Protein AF-A0A953NZ69-F1 (afdb_monomer)

Mean predicted aligned error: 8.48 Å

Solvent-accessible surface area (backbone atoms only — not comparable to full-atom values): 18405 Å² total; per-residue (Å²): 111,83,60,32,32,57,91,70,41,53,72,68,57,47,50,51,52,53,51,51,50,63,48,56,79,51,63,78,65,86,51,67,40,49,83,35,30,28,69,50,36,54,53,35,43,52,40,46,50,51,51,55,48,53,53,34,32,75,74,55,35,76,90,29,71,68,29,51,53,49,46,49,51,47,23,55,8,49,42,50,34,50,53,50,42,70,72,65,22,46,78,83,53,84,69,87,84,72,83,45,70,74,54,49,57,22,23,50,48,44,40,52,51,24,39,54,49,54,51,47,72,63,42,52,68,35,24,78,64,58,58,24,21,47,17,68,79,49,100,90,38,77,45,75,42,74,73,63,53,76,65,56,48,48,54,48,34,53,75,69,67,58,71,64,90,88,60,79,77,45,92,91,49,64,81,80,73,60,68,71,78,36,82,82,43,41,59,52,49,64,64,45,61,80,60,46,40,77,55,67,100,33,23,56,49,62,73,86,59,60,71,53,31,43,56,38,17,53,57,39,33,52,52,52,58,74,72,50,88,69,63,50,82,45,72,54,94,79,44,30,44,46,55,46,45,37,48,49,14,20,49,49,20,53,49,52,54,50,51,51,51,39,52,52,42,18,66,76,69,77,44,69,29,59,63,40,68,55,86,80,54,56,67,69,56,51,36,54,53,43,24,72,51,37,74,49,57,64,70,43,47,48,46,56,48,59,75,31,28,91,54,99,84,60,88,74,49,59,70,83,38,77,72,48,74,115

pLDDT: mean 84.05, std 13.49, range [41.44, 97.75]

Nearest PDB structures (foldseek):
  7xpz-assembly1_A  TM=1.716E-01  e=3.441E+00  Homo sapiens
  7tce-assembly1_E  TM=1.460E-01  e=8.582E+00  Cereibacter sphaeroides

Radius of gyration: 22.34 Å; Cα contacts (8 Å, |Δi|>4): 376; chains: 1; bounding box: 55×47×62 Å

Secondary structure (DSSP, 8-state):
---B-GGG--HHHHHHHHHHHHHHTTTTTT-GGGGS-HHHHHHHHHHHHHHHHHHHHHHH-TT-HHHHHHHHHHHHHHHHHHHHHHHHS-SS--------HHHHHHHHHHHHHHHHHHHHHHHHHHHTTTSEEEEEEETTEEEEEE---HHHHHHHHHHTT---TTPPPPTTS-----GGG-TTHHHHHHHHGGG-EE-STT-EE----HHHHHHHHHHHHHHHHHH--S-TT-B-SSSBHHHHHHHHHHHHHHHHHHHHHHHHHHHHHTS--HHHHS----HHHHHHHHHHHHT--HHHHHHHHHHHB--TTS---TTTS--B--

Foldseek 3Di:
DDFFFLVGDDPVRNVLVVVLLVVLVCLLPPQLLQVDALLQSLLLLVLLLVVQLVVQCVVQNPPGPSSLVSLQLLLQLSLQLNVSSVVRHHNVDDDDHDDDDSSNVSSVSSSVSSSVSVVSVVQVVCSVVRQWTWDPPDSNDIDIGGPDDPVVVVVVCVVVVNDDPPDDQDPVRPDDDDPCPDPVLVVLVVVFLVQWAADPDQDIDTDDSLVQLQVQLVVQLVVCVVPDPDDQQPDDDPHTVNLLSLLVSSVCSVLVVQVVSQVVVCVVNVHGNSSSNDPDDPLVVQLVSSCSRSVDDSVSNSVSLVVQEDDPPDRDRCSVGPHHYD

Sequence (326 aa):
MTGCLQENATPEVAQELDRLEKQADKCEFGLRIYSYPFSTAVRAVLAQSILSIEEAIEKFGIGSQRHREVMINLSNAVVTALGWVNKHCDHSGKRSWRWNKRLADAALEIQNTAHSYSSFLSNFPMWHKNRIAAELVGQNYIRFSSVAGSEQLRIRAYQQGARIPEWPTTIDEPIGRDFVSNSEITPLIADLLPQCRQTGFLGFTYPEPFNLWIQLNTIYLERLTAISRWQGTLQLNGYSMAQFRRFYAALLALCGVHEFICYFWANKINRYPVNSALLARKKAEWIDTLVRISGLDQKIVASAIADLTVGRIRPLNLYVHPFIPG

Structure (mmCIF, N/CA/C/O backbone):
data_AF-A0A953NZ69-F1
#
_entry.id   AF-A0A953NZ69-F1
#
loop_
_atom_site.group_PDB
_atom_site.id
_atom_site.type_symbol
_atom_site.label_atom_id
_atom_site.label_alt_id
_atom_site.label_comp_id
_atom_site.label_asym_id
_atom_site.label_entity_id
_atom_site.label_seq_id
_atom_site.pdbx_PDB_ins_code
_atom_site.Cartn_x
_atom_site.Cartn_y
_atom_site.Cartn_z
_atom_site.occupancy
_atom_site.B_iso_or_equiv
_atom_site.auth_seq_id
_atom_site.auth_comp_id
_atom_site.auth_asym_id
_atom_site.auth_atom_id
_atom_site.pdbx_PDB_model_num
ATOM 1 N N . MET A 1 1 ? -31.430 6.611 19.886 1.00 59.00 1 MET A N 1
ATOM 2 C CA . MET A 1 1 ? -31.294 7.833 20.714 1.00 59.00 1 MET A CA 1
ATOM 3 C C . MET A 1 1 ? -30.804 8.929 19.793 1.00 59.00 1 MET A C 1
ATOM 5 O O . MET A 1 1 ? -30.047 8.616 18.900 1.00 59.00 1 MET A O 1
ATOM 9 N N . THR A 1 2 ? -31.217 10.181 19.927 1.00 73.00 2 THR A N 1
ATOM 10 C CA . THR A 1 2 ? -30.673 11.238 19.054 1.00 73.00 2 THR A CA 1
ATOM 11 C C . THR A 1 2 ? -29.214 11.517 19.437 1.00 73.00 2 THR A C 1
ATOM 13 O O . THR A 1 2 ? -28.893 11.516 20.624 1.00 73.00 2 THR A O 1
ATOM 16 N N . GLY A 1 3 ? -28.320 11.712 18.462 1.00 80.06 3 GLY A N 1
ATOM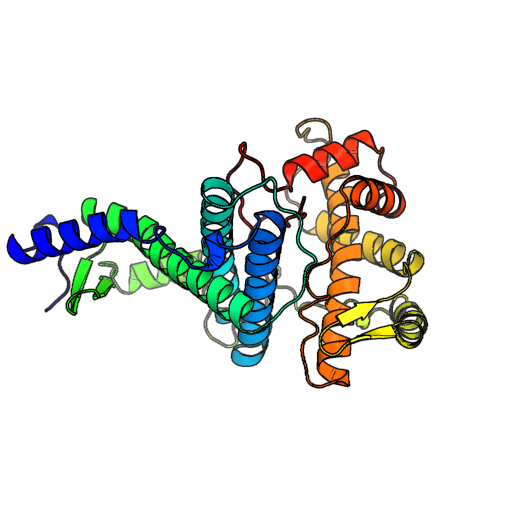 17 C CA . GLY A 1 3 ? -26.907 11.990 18.747 1.00 80.06 3 GLY A CA 1
ATOM 18 C C . GLY A 1 3 ? -26.717 13.279 19.554 1.00 80.06 3 GLY A C 1
ATOM 19 O O . GLY A 1 3 ? -27.420 14.260 19.319 1.00 80.06 3 GLY A O 1
ATOM 20 N N . CYS A 1 4 ? -25.760 13.288 20.484 1.00 85.25 4 CYS A N 1
ATOM 21 C CA . CYS A 1 4 ? -25.500 14.417 21.383 1.00 85.25 4 CYS A CA 1
ATOM 22 C C . CYS A 1 4 ? -24.018 14.825 21.403 1.00 85.25 4 CYS A C 1
ATOM 24 O O . CYS A 1 4 ? -23.121 14.011 21.165 1.00 85.25 4 CYS A O 1
ATOM 26 N N . LEU A 1 5 ? -23.763 16.108 21.671 1.00 88.81 5 LEU A N 1
ATOM 27 C CA . LEU A 1 5 ? -22.430 16.604 22.031 1.00 88.81 5 LEU A CA 1
ATOM 28 C C . LEU A 1 5 ? -22.061 16.122 23.437 1.00 88.81 5 LEU A C 1
ATOM 30 O O . LEU A 1 5 ? -22.958 15.839 24.226 1.00 88.81 5 LEU A O 1
ATOM 34 N N . GLN A 1 6 ? -20.768 16.058 23.766 1.00 87.94 6 GLN A N 1
ATOM 35 C CA . GLN A 1 6 ? -20.318 15.573 25.074 1.00 87.94 6 GLN A CA 1
ATOM 36 C C . GLN A 1 6 ? -20.921 16.388 26.229 1.00 87.94 6 GLN A C 1
ATOM 38 O O . GLN A 1 6 ? -21.382 15.808 27.204 1.00 87.94 6 GLN A O 1
ATOM 43 N N . GLU A 1 7 ? -20.989 17.714 26.099 1.00 89.31 7 GLU A N 1
ATOM 44 C CA . GLU A 1 7 ? -21.605 18.603 27.102 1.00 89.31 7 GLU A CA 1
ATOM 45 C C . GLU A 1 7 ? -23.106 18.355 27.322 1.00 89.31 7 GLU A C 1
ATOM 47 O O . GLU A 1 7 ? -23.637 18.664 28.384 1.00 89.31 7 GLU A O 1
ATOM 52 N N . ASN A 1 8 ? -23.775 17.770 26.325 1.00 88.88 8 ASN A N 1
ATOM 53 C CA . ASN A 1 8 ? -25.206 17.474 26.334 1.00 88.88 8 ASN A CA 1
ATOM 54 C C . ASN A 1 8 ? -25.482 15.976 26.545 1.00 88.88 8 ASN A C 1
ATOM 56 O O . ASN A 1 8 ? -26.634 15.547 26.474 1.00 88.88 8 ASN A O 1
ATOM 60 N N . ALA A 1 9 ? -24.439 15.167 26.749 1.00 87.19 9 ALA A N 1
ATOM 61 C CA . ALA A 1 9 ? -24.572 13.739 26.966 1.00 87.19 9 ALA A CA 1
ATOM 62 C C . ALA A 1 9 ? -25.031 13.475 28.402 1.00 87.19 9 ALA A C 1
ATOM 64 O O . ALA A 1 9 ? -24.447 13.972 29.365 1.00 87.19 9 ALA A O 1
ATOM 65 N N . THR A 1 10 ? -26.064 12.647 28.553 1.00 90.69 10 THR A N 1
ATOM 66 C CA . THR A 1 10 ? -26.458 12.128 29.868 1.00 90.69 10 THR A CA 1
ATOM 67 C C . THR A 1 10 ? -25.295 11.337 30.484 1.00 90.69 10 THR A C 1
ATOM 69 O O . THR A 1 10 ? -24.549 10.701 29.728 1.00 90.69 10 THR A O 1
ATOM 72 N N . PRO A 1 11 ? -25.150 11.299 31.822 1.00 90.31 11 PRO A N 1
ATOM 73 C CA . PRO A 1 11 ? -24.065 10.574 32.486 1.00 90.31 11 PRO A CA 1
ATOM 74 C C . PRO A 1 11 ? -23.905 9.122 32.016 1.00 90.31 11 PRO A C 1
ATOM 76 O O . PRO A 1 11 ? -22.784 8.657 31.827 1.00 90.31 11 PRO A O 1
ATOM 79 N N . GLU A 1 12 ? -25.012 8.428 31.751 1.00 89.12 12 GLU A N 1
ATOM 80 C CA . GLU A 1 12 ? -25.034 7.040 31.282 1.00 89.12 12 GLU A CA 1
ATOM 81 C C . GLU A 1 12 ? -24.412 6.897 29.883 1.00 89.12 12 GLU A C 1
ATOM 83 O O . GLU A 1 12 ? -23.576 6.028 29.647 1.00 89.12 12 GLU A O 1
ATOM 88 N N . VAL A 1 13 ? -24.780 7.786 28.956 1.00 87.56 13 VAL A N 1
ATOM 89 C CA . VAL A 1 13 ? -24.238 7.819 27.587 1.00 87.56 13 VAL A CA 1
ATOM 90 C C . VAL A 1 13 ? -22.756 8.184 27.609 1.00 87.56 13 VAL A C 1
ATOM 92 O O . VAL A 1 13 ? -21.967 7.563 26.901 1.00 87.56 13 VAL A O 1
ATOM 95 N N . ALA A 1 14 ? -22.363 9.155 28.437 1.00 88.50 14 ALA A N 1
ATOM 96 C CA . ALA A 1 14 ? -20.966 9.552 28.576 1.00 88.50 14 ALA A CA 1
ATOM 97 C C . ALA A 1 14 ? -20.095 8.408 29.124 1.00 88.50 14 ALA A C 1
ATOM 99 O O . ALA A 1 14 ? -19.016 8.159 28.588 1.00 88.50 14 ALA A O 1
ATOM 100 N N . GLN A 1 15 ? -20.574 7.682 30.140 1.00 90.62 15 GLN A N 1
ATOM 101 C CA . GLN A 1 15 ? -19.875 6.515 30.690 1.00 90.62 15 GLN A CA 1
ATOM 102 C C . GLN A 1 15 ? -19.747 5.381 29.671 1.00 90.62 15 GLN A C 1
ATOM 104 O O . GLN A 1 15 ? -18.686 4.768 29.569 1.00 90.62 15 GLN A O 1
ATOM 109 N N . GLU A 1 16 ? -20.797 5.107 28.899 1.00 90.56 16 GLU A N 1
ATOM 110 C CA . GLU A 1 16 ? -20.755 4.038 27.902 1.00 90.56 16 GLU A CA 1
ATOM 111 C C . GLU A 1 16 ? -19.834 4.385 26.722 1.00 90.56 16 GLU A C 1
ATOM 113 O O . GLU A 1 16 ? -19.094 3.527 26.240 1.00 90.56 16 GLU A O 1
ATOM 118 N N . LEU A 1 17 ? -19.805 5.650 26.290 1.00 89.31 17 LEU A N 1
ATOM 119 C CA . LEU A 1 17 ? -18.859 6.118 25.273 1.00 89.31 17 LEU A CA 1
ATOM 120 C C . LEU A 1 17 ? -17.404 6.036 25.764 1.00 89.31 17 LEU A C 1
ATOM 122 O O . LEU A 1 17 ? -16.558 5.549 25.019 1.00 89.31 17 LEU A O 1
ATOM 126 N N . ASP A 1 18 ? -17.125 6.412 27.016 1.00 89.88 18 ASP A N 1
ATOM 127 C CA . ASP A 1 18 ? -15.799 6.265 27.644 1.00 89.88 18 ASP A CA 1
ATOM 128 C C . ASP A 1 18 ? -15.390 4.785 27.788 1.00 89.88 18 ASP A C 1
ATOM 130 O O . ASP A 1 18 ? -14.245 4.405 27.525 1.00 89.88 18 ASP A O 1
ATOM 134 N N . ARG A 1 19 ? -16.338 3.901 28.130 1.00 92.38 19 ARG A N 1
ATOM 135 C CA . ARG A 1 19 ? -16.112 2.447 28.151 1.00 92.38 19 ARG A CA 1
ATOM 136 C C . ARG A 1 19 ? -15.708 1.929 26.769 1.00 92.38 19 ARG A C 1
ATOM 138 O O . ARG A 1 19 ? -14.772 1.132 26.667 1.00 92.38 19 ARG A O 1
ATOM 145 N N . LEU A 1 20 ? -16.414 2.355 25.723 1.00 90.00 20 LEU A N 1
ATOM 146 C CA . LEU A 1 20 ? -16.153 1.947 24.342 1.00 90.00 20 LEU A CA 1
ATOM 147 C C . LEU A 1 20 ? -14.836 2.515 23.808 1.00 90.00 20 LEU A C 1
ATOM 149 O O . LEU A 1 20 ? -14.122 1.799 23.109 1.00 90.00 20 LEU A O 1
ATOM 153 N N . GLU A 1 21 ? -14.472 3.743 24.174 1.00 90.31 21 GLU A N 1
ATOM 154 C CA . GLU A 1 21 ? -13.167 4.333 23.857 1.00 90.31 21 GLU A CA 1
ATOM 155 C C . GLU A 1 21 ? -12.023 3.513 24.466 1.00 90.31 21 GLU A C 1
ATOM 157 O O . GLU A 1 21 ? -11.146 3.026 23.752 1.00 90.31 21 GLU A O 1
ATOM 162 N N . LYS A 1 22 ? -12.103 3.217 25.769 1.00 89.75 22 LYS A N 1
ATOM 163 C CA . LYS A 1 22 ? -11.124 2.364 26.470 1.00 89.75 22 LYS A CA 1
ATOM 164 C C . LYS A 1 22 ? -11.054 0.944 25.910 1.00 89.75 22 LYS A C 1
ATOM 166 O O . LYS A 1 22 ? -10.020 0.279 26.009 1.00 89.75 22 LYS A O 1
ATOM 171 N N . GLN A 1 23 ? -12.163 0.435 25.374 1.00 88.00 23 GLN A N 1
ATOM 172 C CA . GLN A 1 23 ? -12.192 -0.851 24.682 1.00 88.00 23 GLN A CA 1
ATOM 173 C C . GLN A 1 23 ? -11.516 -0.759 23.308 1.00 88.00 23 GLN A C 1
ATOM 175 O O . GLN A 1 23 ? -10.792 -1.683 22.932 1.00 88.00 23 GLN A O 1
ATOM 180 N N . ALA A 1 24 ? -11.709 0.341 22.578 1.00 87.25 24 ALA A N 1
ATOM 181 C CA . ALA A 1 24 ? -11.073 0.579 21.287 1.00 87.25 24 ALA A CA 1
ATOM 182 C C . ALA A 1 24 ? -9.544 0.654 21.406 1.00 87.25 24 ALA A C 1
ATOM 184 O O . ALA A 1 24 ? -8.855 0.075 20.570 1.00 87.25 24 ALA A O 1
ATOM 185 N N . ASP A 1 25 ? -9.002 1.218 22.488 1.00 86.19 25 ASP A N 1
ATOM 186 C CA . ASP A 1 25 ? -7.552 1.208 22.770 1.00 86.19 25 ASP A CA 1
ATOM 187 C C . ASP A 1 25 ? -6.955 -0.205 22.891 1.00 86.19 25 ASP A C 1
ATOM 189 O O . ASP A 1 25 ? -5.746 -0.409 22.767 1.00 86.19 25 ASP A O 1
ATOM 193 N N . LYS A 1 26 ? -7.805 -1.208 23.127 1.00 89.81 26 LYS A N 1
ATOM 194 C CA . LYS A 1 26 ? -7.431 -2.620 23.248 1.00 89.81 26 LYS A CA 1
ATOM 195 C C . LYS A 1 26 ? -7.774 -3.439 22.001 1.00 89.81 26 LYS A C 1
ATOM 197 O O . LYS A 1 26 ? -7.567 -4.651 22.006 1.00 89.81 26 LYS A O 1
ATOM 202 N N . CYS A 1 27 ? -8.279 -2.815 20.935 1.00 89.75 27 CYS A N 1
ATOM 203 C CA . CYS A 1 27 ? -8.742 -3.530 19.741 1.00 89.75 27 CYS A CA 1
ATOM 204 C C . CYS A 1 27 ? -7.621 -4.281 19.005 1.00 89.75 27 CYS A C 1
ATOM 206 O O . CYS A 1 27 ? -7.891 -5.255 18.308 1.00 89.75 27 CYS A O 1
ATOM 208 N N . GLU A 1 28 ? -6.364 -3.864 19.186 1.00 91.75 28 GLU A N 1
ATOM 209 C CA . GLU A 1 28 ? -5.212 -4.512 18.560 1.00 91.75 28 GLU A CA 1
ATOM 210 C C . GLU A 1 28 ? -4.830 -5.845 19.222 1.00 91.75 28 GLU A C 1
ATOM 212 O O . GLU A 1 28 ? -4.018 -6.570 18.653 1.00 91.75 28 GLU A O 1
ATOM 217 N N . PHE A 1 29 ? -5.354 -6.190 20.406 1.00 90.88 29 PHE A N 1
ATOM 218 C CA . PHE A 1 29 ? -4.941 -7.396 21.132 1.00 90.88 29 PHE A CA 1
ATOM 219 C C . PHE A 1 29 ? -5.561 -8.676 20.559 1.00 90.88 29 PHE A C 1
ATOM 221 O O . PHE A 1 29 ? -6.754 -8.750 20.286 1.00 90.88 29 PHE A O 1
ATOM 228 N N . GLY A 1 30 ? -4.742 -9.727 20.446 1.00 90.31 30 GLY A N 1
ATOM 229 C CA . GLY A 1 30 ? -5.210 -11.069 20.080 1.00 90.31 30 GLY A CA 1
ATOM 230 C C . GLY A 1 30 ? -5.492 -11.286 18.591 1.00 90.31 30 GLY A C 1
ATOM 231 O O . GLY A 1 30 ? -6.018 -12.338 18.232 1.00 90.31 30 GLY A O 1
ATOM 232 N N . LEU A 1 31 ? -5.119 -10.343 17.717 1.00 96.56 31 LEU A N 1
ATOM 233 C CA . LEU A 1 31 ? -5.308 -10.494 16.274 1.00 96.56 31 LEU A CA 1
ATOM 234 C C . LEU A 1 31 ? -4.550 -11.716 15.740 1.00 96.56 31 LEU A C 1
ATOM 236 O O . LEU A 1 31 ? -3.358 -11.906 16.001 1.00 96.56 31 LEU A O 1
ATOM 240 N N . ARG A 1 32 ? -5.226 -12.529 14.915 1.00 97.00 32 ARG A N 1
ATOM 241 C CA . ARG A 1 32 ? -4.667 -13.791 14.389 1.00 97.00 32 ARG A CA 1
ATOM 242 C C . ARG A 1 32 ? -3.390 -13.593 13.574 1.00 97.00 32 ARG A C 1
ATOM 244 O O . ARG A 1 32 ? -2.576 -14.516 13.476 1.00 97.00 32 ARG A O 1
ATOM 251 N N . ILE A 1 33 ? -3.199 -12.407 12.998 1.00 96.44 33 ILE A N 1
ATOM 252 C CA . ILE A 1 33 ? -2.030 -12.079 12.179 1.00 96.44 33 ILE A CA 1
ATOM 253 C C . ILE A 1 33 ? -0.713 -12.147 12.971 1.00 96.44 33 ILE A C 1
ATOM 255 O O . ILE A 1 33 ? 0.318 -12.468 12.389 1.00 96.44 33 ILE A O 1
ATOM 259 N N . TYR A 1 34 ? -0.747 -11.958 14.295 1.00 96.00 34 TYR A N 1
ATOM 260 C CA . TYR A 1 34 ? 0.451 -12.018 15.143 1.00 96.00 34 TYR A CA 1
ATOM 261 C C . TYR A 1 34 ? 1.026 -13.426 15.303 1.00 96.00 34 TYR A C 1
ATOM 263 O O . TYR A 1 34 ? 2.170 -13.586 15.710 1.00 96.00 34 TYR A O 1
ATOM 271 N N . SER A 1 35 ? 0.260 -14.460 14.938 1.00 94.44 35 SER A N 1
ATOM 272 C CA . SER A 1 35 ? 0.765 -15.838 14.888 1.00 94.44 35 SER A CA 1
ATOM 273 C C . SER A 1 35 ? 1.697 -16.108 13.698 1.00 94.44 35 SER A C 1
ATOM 275 O O . SER A 1 35 ? 2.261 -17.200 13.589 1.00 94.44 35 SER A O 1
ATOM 277 N N . TYR A 1 36 ? 1.852 -15.143 12.787 1.00 94.50 36 TYR A N 1
ATOM 278 C CA . TYR A 1 36 ? 2.741 -15.241 11.637 1.00 94.50 36 TYR A CA 1
ATOM 279 C C . TYR A 1 36 ? 4.028 -14.442 11.870 1.00 94.50 36 TYR A C 1
ATOM 281 O O . TYR A 1 36 ? 3.997 -13.399 12.523 1.00 94.50 36 TYR A O 1
ATOM 289 N N . PRO A 1 37 ? 5.160 -14.869 11.281 1.00 93.81 37 PRO A N 1
ATOM 290 C CA . PRO A 1 37 ? 6.373 -14.065 11.308 1.00 93.81 37 PRO A CA 1
ATOM 291 C C . PRO A 1 37 ? 6.151 -12.695 10.671 1.00 93.81 37 PRO A C 1
ATOM 293 O O . PRO A 1 37 ? 5.424 -12.587 9.677 1.00 93.81 37 PRO A O 1
ATOM 296 N N . PHE A 1 38 ? 6.850 -11.680 11.178 1.00 91.56 38 PHE A N 1
ATOM 297 C CA . PHE A 1 38 ? 6.751 -10.285 10.743 1.00 91.56 38 PHE A CA 1
ATOM 298 C C . PHE A 1 38 ? 6.764 -10.139 9.214 1.00 91.56 38 PHE A C 1
ATOM 300 O O . PHE A 1 38 ? 5.871 -9.529 8.631 1.00 91.56 38 PHE A O 1
ATOM 307 N N . SER A 1 39 ? 7.720 -10.784 8.539 1.00 89.38 39 SER A N 1
ATOM 308 C CA . SER A 1 39 ? 7.847 -10.735 7.075 1.00 89.38 39 SER A CA 1
ATOM 309 C C . SER A 1 39 ? 6.619 -11.277 6.330 1.00 89.38 39 SER A C 1
ATOM 311 O O . SER A 1 39 ? 6.256 -10.763 5.274 1.00 89.38 39 SER A O 1
ATOM 313 N N . THR A 1 40 ? 5.958 -12.304 6.869 1.00 92.69 40 THR A N 1
ATOM 314 C CA . THR A 1 40 ? 4.734 -12.872 6.288 1.00 92.69 40 THR A CA 1
ATOM 315 C C . THR A 1 40 ? 3.533 -11.982 6.583 1.00 92.69 40 THR A C 1
ATOM 317 O O . THR A 1 40 ? 2.731 -11.744 5.685 1.00 92.69 40 THR A O 1
ATOM 320 N N . ALA A 1 41 ? 3.432 -11.462 7.807 1.00 93.69 41 ALA A N 1
ATOM 321 C CA . ALA A 1 41 ? 2.358 -10.570 8.226 1.00 93.69 41 ALA A CA 1
ATOM 322 C C . ALA A 1 41 ? 2.351 -9.259 7.421 1.00 93.69 41 ALA A C 1
ATOM 324 O O . ALA A 1 41 ? 1.308 -8.879 6.896 1.00 93.69 41 ALA A O 1
ATOM 325 N N . VAL A 1 42 ? 3.512 -8.619 7.230 1.00 91.94 42 VAL A N 1
ATOM 326 C CA . VAL A 1 42 ? 3.645 -7.406 6.401 1.00 91.94 42 VAL A CA 1
ATOM 327 C C . VAL A 1 42 ? 3.164 -7.667 4.976 1.00 91.94 42 VAL A C 1
ATOM 329 O O . VAL A 1 42 ? 2.313 -6.942 4.466 1.00 91.94 42 VAL A O 1
ATOM 332 N N . ARG A 1 43 ? 3.658 -8.738 4.342 1.00 92.50 43 ARG A N 1
ATOM 333 C CA . ARG A 1 43 ? 3.234 -9.105 2.982 1.00 92.50 43 ARG A CA 1
ATOM 334 C C . ARG A 1 43 ? 1.739 -9.395 2.912 1.00 92.50 43 ARG A C 1
ATOM 336 O O . ARG A 1 43 ? 1.108 -9.044 1.923 1.00 92.50 43 ARG A O 1
ATOM 343 N N . ALA A 1 44 ? 1.174 -10.002 3.954 1.00 94.94 44 ALA A N 1
ATOM 344 C CA . ALA A 1 44 ? -0.243 -10.322 4.014 1.00 94.94 44 ALA A CA 1
ATOM 345 C C . ALA A 1 44 ? -1.126 -9.080 4.097 1.00 94.94 44 ALA A C 1
ATOM 347 O O . ALA A 1 44 ? -2.083 -8.980 3.337 1.00 94.94 44 ALA A O 1
ATOM 348 N N . VAL A 1 45 ? -0.771 -8.124 4.957 1.00 95.00 45 VAL A N 1
ATOM 349 C CA . VAL A 1 45 ? -1.476 -6.841 5.069 1.00 95.00 45 VAL A CA 1
ATOM 350 C C . VAL A 1 45 ? -1.430 -6.082 3.740 1.00 95.00 45 VAL A C 1
ATOM 352 O O . VAL A 1 45 ? -2.456 -5.602 3.269 1.00 95.00 45 VAL A O 1
ATOM 355 N N . LEU A 1 46 ? -0.266 -6.031 3.087 1.00 93.62 46 LEU A N 1
ATOM 356 C CA . LEU A 1 46 ? -0.116 -5.351 1.796 1.00 93.62 46 LEU A CA 1
ATOM 357 C C . LEU A 1 46 ? -0.901 -6.051 0.680 1.00 93.62 46 LEU A C 1
ATOM 359 O O . LEU A 1 46 ? -1.617 -5.394 -0.067 1.00 93.62 46 LEU A O 1
ATOM 363 N N . ALA A 1 47 ? -0.823 -7.379 0.584 1.00 94.75 47 ALA A N 1
ATOM 364 C CA . ALA A 1 47 ? -1.580 -8.139 -0.408 1.00 94.75 47 ALA A CA 1
ATOM 365 C C . ALA A 1 47 ? -3.098 -7.995 -0.207 1.00 94.75 47 ALA A C 1
ATOM 367 O O . ALA A 1 47 ? -3.828 -7.817 -1.179 1.00 94.75 47 ALA A O 1
ATOM 368 N N . GLN A 1 48 ? -3.569 -8.011 1.045 1.00 96.00 48 GLN A N 1
ATOM 369 C CA . GLN A 1 48 ? -4.977 -7.768 1.359 1.00 96.00 48 GLN A CA 1
ATOM 370 C C . GLN A 1 48 ? -5.406 -6.345 0.988 1.00 96.00 48 GLN A C 1
ATOM 372 O O . GLN A 1 48 ? -6.499 -6.166 0.457 1.00 96.00 48 GLN A O 1
ATOM 377 N N . SER A 1 49 ? -4.535 -5.353 1.195 1.00 93.44 49 SER A N 1
ATOM 378 C CA . SER A 1 49 ? -4.818 -3.984 0.771 1.00 93.44 49 SER A CA 1
ATOM 379 C C . SER A 1 49 ? -4.967 -3.881 -0.745 1.00 93.44 49 SER A C 1
ATOM 381 O O . SER A 1 49 ? -5.938 -3.297 -1.204 1.00 93.44 49 SER A O 1
ATOM 383 N N . ILE A 1 50 ? -4.096 -4.539 -1.520 1.00 92.88 50 ILE A N 1
ATOM 384 C CA . ILE A 1 50 ? -4.214 -4.587 -2.984 1.00 92.88 50 ILE A CA 1
ATOM 385 C C . ILE A 1 50 ? -5.557 -5.208 -3.381 1.00 92.88 50 ILE A C 1
ATOM 387 O O . ILE A 1 50 ? -6.281 -4.628 -4.178 1.00 92.88 50 ILE A O 1
ATOM 391 N N . LEU A 1 51 ? -5.949 -6.327 -2.763 1.00 93.75 51 LEU A N 1
ATOM 392 C CA . LEU A 1 51 ? -7.252 -6.949 -3.022 1.00 93.75 51 LEU A CA 1
ATOM 393 C C . LEU A 1 51 ? -8.432 -6.005 -2.751 1.00 93.75 51 LEU A C 1
ATOM 395 O O . LEU A 1 51 ? -9.376 -5.972 -3.534 1.00 93.75 51 LEU A O 1
ATOM 399 N N . SER A 1 52 ? -8.381 -5.223 -1.671 1.00 93.88 52 SER A N 1
ATOM 400 C CA . SER A 1 52 ? -9.420 -4.231 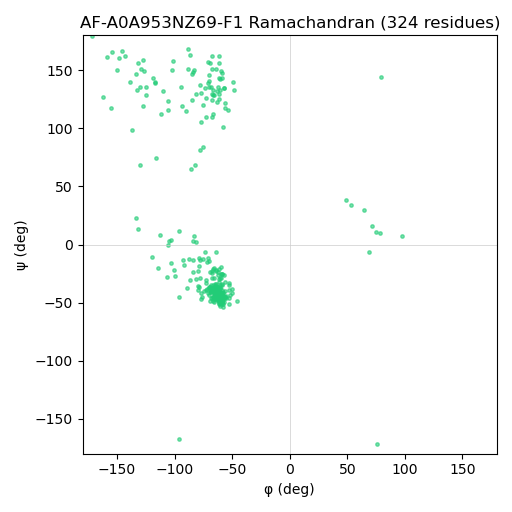-1.373 1.00 93.88 52 SER A CA 1
ATOM 401 C C . SER A 1 52 ? -9.453 -3.071 -2.372 1.00 93.88 52 SER A C 1
ATOM 403 O O . SER A 1 52 ? -10.519 -2.499 -2.592 1.00 93.88 52 SER A O 1
ATOM 405 N N . ILE A 1 53 ? -8.314 -2.723 -2.980 1.00 91.31 53 ILE A N 1
ATOM 406 C CA . ILE A 1 53 ? -8.245 -1.725 -4.057 1.00 91.31 53 ILE A CA 1
ATOM 407 C C . ILE A 1 53 ? -8.908 -2.277 -5.318 1.00 91.31 53 ILE A C 1
ATOM 409 O O . ILE A 1 53 ? -9.777 -1.613 -5.877 1.00 91.31 53 ILE A O 1
ATOM 413 N N . GLU A 1 54 ? -8.564 -3.500 -5.725 1.00 91.12 54 GLU A N 1
ATOM 414 C CA . GLU A 1 54 ? -9.166 -4.153 -6.896 1.00 91.12 54 GLU A CA 1
ATOM 415 C C . GLU A 1 54 ? -10.692 -4.286 -6.749 1.00 91.12 54 GLU A C 1
ATOM 417 O O . GLU A 1 54 ? -11.435 -3.937 -7.664 1.00 91.12 54 GLU A O 1
ATOM 422 N N . GLU A 1 55 ? -11.182 -4.689 -5.570 1.00 92.38 55 GLU A N 1
ATOM 423 C CA . GLU A 1 55 ? -12.624 -4.757 -5.281 1.00 92.38 55 GLU A CA 1
ATOM 424 C C . GLU A 1 55 ? -13.296 -3.375 -5.384 1.00 92.38 55 GLU A C 1
ATOM 426 O O . GLU A 1 55 ? -14.409 -3.240 -5.898 1.00 92.38 55 GLU A O 1
ATOM 431 N N . ALA A 1 56 ? -12.623 -2.317 -4.922 1.00 90.38 56 ALA A N 1
ATOM 432 C CA . ALA A 1 56 ? -13.135 -0.955 -5.031 1.00 90.38 56 ALA A CA 1
ATOM 433 C C . ALA A 1 56 ? -13.167 -0.460 -6.485 1.00 90.38 56 ALA A C 1
ATOM 435 O O . ALA A 1 56 ? -14.116 0.232 -6.866 1.00 90.38 56 ALA A O 1
ATOM 436 N N . ILE A 1 57 ? -12.168 -0.822 -7.295 1.00 87.44 57 ILE A N 1
ATOM 437 C CA . ILE A 1 57 ? -12.130 -0.526 -8.732 1.00 87.44 57 ILE A CA 1
ATOM 438 C C . ILE A 1 57 ? -13.276 -1.242 -9.447 1.00 87.44 57 ILE A C 1
ATOM 440 O O . ILE A 1 57 ? -14.002 -0.596 -10.201 1.00 87.44 57 ILE A O 1
ATOM 444 N N . GLU A 1 58 ? -13.489 -2.531 -9.180 1.00 88.56 58 GLU A N 1
ATOM 445 C CA . GLU A 1 58 ? -14.582 -3.309 -9.776 1.00 88.56 58 GLU A CA 1
ATOM 446 C C . GLU A 1 58 ? -15.955 -2.723 -9.411 1.00 88.56 58 GLU A C 1
ATOM 448 O O . GLU A 1 58 ? -16.832 -2.575 -10.262 1.00 88.56 58 GLU A O 1
ATOM 453 N N . LYS A 1 59 ? -16.133 -2.326 -8.148 1.00 90.69 59 LYS A N 1
ATOM 454 C CA . LYS A 1 59 ? -17.421 -1.852 -7.629 1.00 90.69 59 LYS A CA 1
ATOM 455 C C . LYS A 1 59 ? -17.762 -0.410 -8.001 1.00 90.69 59 LYS A C 1
ATOM 457 O O . LYS A 1 59 ? -18.939 -0.086 -8.160 1.00 90.69 59 LYS A O 1
ATOM 462 N N . PHE A 1 60 ? -16.772 0.480 -8.050 1.00 85.44 60 PHE A N 1
ATOM 463 C CA . PHE A 1 60 ? -16.999 1.925 -8.189 1.00 85.44 60 PHE A CA 1
ATOM 464 C C . PHE A 1 60 ? -16.367 2.541 -9.439 1.00 85.44 60 PHE A C 1
ATOM 466 O O . PHE A 1 60 ? -16.647 3.700 -9.744 1.00 85.44 60 PHE A O 1
ATOM 473 N N . GLY A 1 61 ? -15.521 1.798 -10.149 1.00 80.44 61 GLY A N 1
ATOM 474 C CA . GLY A 1 61 ? -14.706 2.306 -11.243 1.00 80.44 61 GLY A CA 1
ATOM 475 C C . GLY A 1 61 ? -13.457 3.044 -10.756 1.00 80.44 61 GLY A C 1
ATOM 476 O O . GLY A 1 61 ? -13.473 3.769 -9.751 1.00 80.44 61 GLY A O 1
ATOM 477 N N . ILE A 1 62 ? -12.366 2.879 -11.509 1.00 81.12 62 ILE A N 1
ATOM 478 C CA . ILE A 1 62 ? -11.095 3.570 -11.272 1.00 81.12 62 ILE A CA 1
ATOM 479 C C .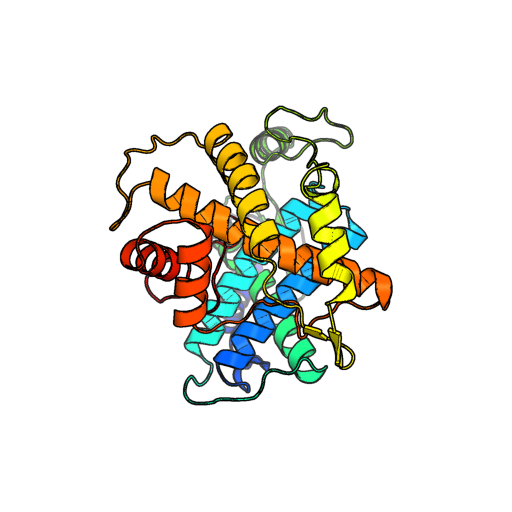 ILE A 1 62 ? -11.281 5.094 -11.320 1.00 81.12 62 ILE A C 1
ATOM 481 O O . ILE A 1 62 ? -12.071 5.628 -12.092 1.00 81.12 62 ILE A O 1
ATOM 485 N N . GLY A 1 63 ? -10.560 5.811 -10.458 1.00 72.94 63 GLY A N 1
ATOM 486 C CA . GLY A 1 63 ? -10.601 7.277 -10.385 1.00 72.94 63 GLY A CA 1
ATOM 487 C C . GLY A 1 63 ? -11.903 7.908 -9.860 1.00 72.94 63 GLY A C 1
ATOM 488 O O . GLY A 1 63 ? -11.913 9.120 -9.626 1.00 72.94 63 GLY A O 1
ATOM 489 N N . SER A 1 64 ? -12.967 7.134 -9.615 1.00 75.50 64 SER A N 1
ATOM 490 C CA . SER A 1 64 ? -14.217 7.649 -9.038 1.00 75.50 64 SER A CA 1
ATOM 491 C C . SER A 1 64 ? -14.007 8.243 -7.639 1.00 75.50 64 SER A C 1
ATOM 493 O O . SER A 1 64 ? -13.076 7.865 -6.924 1.00 75.50 64 SER A O 1
ATOM 495 N N . GLN A 1 65 ? -14.888 9.154 -7.206 1.00 75.69 65 GLN A N 1
ATOM 496 C CA . GLN A 1 65 ? -14.802 9.743 -5.862 1.00 75.69 65 GLN A CA 1
ATOM 497 C C . GLN A 1 65 ? -14.810 8.661 -4.771 1.00 75.69 65 GLN A C 1
ATOM 499 O O . GLN A 1 65 ? -13.971 8.685 -3.874 1.00 75.69 65 GLN A O 1
ATOM 504 N N . ARG A 1 66 ? -15.702 7.668 -4.886 1.00 77.19 66 ARG A N 1
ATOM 505 C CA . ARG A 1 66 ? -15.782 6.555 -3.929 1.00 77.19 66 ARG A CA 1
ATOM 506 C C . ARG A 1 66 ? -14.509 5.718 -3.914 1.00 77.19 66 ARG A C 1
ATOM 508 O O . ARG A 1 66 ? -14.047 5.352 -2.839 1.00 77.19 66 ARG A O 1
ATOM 515 N N . HIS A 1 67 ? -13.911 5.455 -5.075 1.00 80.50 67 HIS A N 1
ATOM 516 C CA . HIS A 1 67 ? -12.616 4.785 -5.134 1.00 80.50 67 HIS A CA 1
ATOM 517 C C . HIS A 1 67 ? -11.531 5.602 -4.411 1.00 80.50 67 HIS A C 1
ATOM 519 O O . HIS A 1 67 ? -10.818 5.053 -3.576 1.00 80.50 67 HIS A O 1
ATOM 525 N N . ARG A 1 68 ? -11.451 6.923 -4.630 1.00 79.12 68 ARG A N 1
ATOM 526 C CA . ARG A 1 68 ? -10.481 7.791 -3.930 1.00 79.12 68 ARG A CA 1
ATOM 527 C C . ARG A 1 68 ? -10.691 7.810 -2.414 1.00 79.12 68 ARG A C 1
ATOM 529 O O . ARG A 1 68 ? -9.723 7.723 -1.666 1.00 79.12 68 ARG A O 1
ATOM 536 N N . GLU A 1 69 ? -11.937 7.878 -1.953 1.00 79.44 69 GLU A N 1
ATOM 537 C CA . GLU A 1 69 ? -12.275 7.806 -0.525 1.00 79.44 69 GLU A CA 1
ATOM 538 C C . GLU A 1 69 ? -11.842 6.470 0.095 1.00 79.44 69 GLU A C 1
ATOM 540 O O . GLU A 1 69 ? -11.245 6.454 1.175 1.00 79.44 69 GLU A O 1
ATOM 545 N N . VAL A 1 70 ? -12.076 5.352 -0.605 1.00 85.19 70 VAL A N 1
ATOM 546 C CA . VAL A 1 70 ? -11.590 4.030 -0.181 1.00 85.19 70 VAL A CA 1
ATOM 547 C C . VAL A 1 70 ? -10.064 4.019 -0.098 1.00 85.19 70 VAL A C 1
ATOM 549 O O . VAL A 1 70 ? -9.535 3.585 0.921 1.00 85.19 70 VAL A O 1
ATOM 552 N N . MET A 1 71 ? -9.356 4.557 -1.095 1.00 83.38 71 MET A N 1
ATOM 553 C CA . MET A 1 71 ? -7.888 4.631 -1.101 1.00 83.38 71 MET A CA 1
ATOM 554 C C . MET A 1 71 ? -7.326 5.410 0.096 1.00 83.38 71 MET A C 1
ATOM 556 O O . MET A 1 71 ? -6.384 4.951 0.745 1.00 83.38 71 MET A O 1
ATOM 560 N N . ILE A 1 72 ? -7.912 6.568 0.427 1.00 81.75 72 ILE A N 1
ATOM 561 C CA . ILE A 1 72 ? -7.499 7.386 1.582 1.00 81.75 72 ILE A CA 1
ATOM 562 C C . ILE A 1 72 ? -7.675 6.601 2.883 1.00 81.75 72 ILE A C 1
ATOM 564 O O . ILE A 1 72 ? -6.757 6.508 3.703 1.00 81.75 72 ILE A O 1
ATOM 568 N N . ASN A 1 73 ? -8.860 6.024 3.069 1.00 84.69 73 ASN A N 1
ATOM 569 C CA . ASN A 1 73 ? -9.200 5.301 4.287 1.00 84.69 73 ASN A CA 1
ATOM 570 C C . ASN A 1 73 ? -8.369 4.025 4.444 1.00 84.69 73 ASN A C 1
ATOM 572 O O . ASN A 1 73 ? -7.920 3.704 5.547 1.00 84.69 73 ASN A O 1
ATOM 576 N N . LEU A 1 74 ? -8.138 3.317 3.340 1.00 88.25 74 LEU A N 1
ATOM 577 C CA . LEU A 1 74 ? -7.324 2.115 3.306 1.00 88.25 74 LEU A CA 1
ATOM 578 C C . LEU A 1 74 ? -5.862 2.427 3.617 1.00 88.25 74 LEU A C 1
ATOM 580 O O . LEU A 1 74 ? -5.261 1.719 4.417 1.00 88.25 74 LEU A O 1
ATOM 584 N N . SER A 1 75 ? -5.307 3.508 3.061 1.00 85.31 75 SER A N 1
ATOM 585 C CA . SER A 1 75 ? -3.949 3.957 3.380 1.00 85.31 75 SER A CA 1
ATOM 586 C C . SER A 1 75 ? -3.749 4.111 4.888 1.00 85.31 75 SER A C 1
ATOM 588 O O . SER A 1 75 ? -2.820 3.531 5.448 1.00 85.31 75 SER A O 1
ATOM 590 N N . ASN A 1 76 ? -4.647 4.833 5.564 1.00 83.56 76 ASN A N 1
ATOM 591 C CA . ASN A 1 76 ? -4.553 5.035 7.011 1.00 83.56 76 ASN A CA 1
ATOM 592 C C . ASN A 1 76 ? -4.656 3.708 7.776 1.00 83.56 76 ASN A C 1
ATOM 594 O O . ASN A 1 76 ? -3.840 3.438 8.657 1.00 83.56 76 ASN A O 1
ATOM 598 N N . ALA A 1 77 ? -5.613 2.854 7.401 1.00 89.56 77 ALA A N 1
ATOM 599 C CA . ALA A 1 77 ? -5.803 1.547 8.023 1.00 89.56 77 ALA A CA 1
ATOM 600 C C . ALA A 1 77 ? -4.567 0.644 7.869 1.00 89.56 77 ALA A C 1
ATOM 602 O O . ALA A 1 77 ? -4.126 0.023 8.833 1.00 89.56 77 ALA A O 1
ATOM 603 N N . VAL A 1 78 ? -3.969 0.595 6.677 1.00 90.50 78 VAL A N 1
ATOM 604 C CA . VAL A 1 78 ? -2.784 -0.226 6.402 1.00 90.50 78 VAL A CA 1
ATOM 605 C C . VAL A 1 78 ? -1.586 0.261 7.210 1.00 90.50 78 VAL A C 1
ATOM 607 O O . VAL A 1 78 ? -0.861 -0.556 7.769 1.00 90.50 78 VAL A O 1
ATOM 610 N N . VAL A 1 79 ? -1.385 1.574 7.334 1.00 87.62 79 VAL A N 1
ATOM 611 C CA . VAL A 1 79 ? -0.291 2.127 8.146 1.00 87.62 79 VAL A CA 1
ATOM 612 C C . VAL A 1 79 ? -0.437 1.734 9.612 1.00 87.62 79 VAL A C 1
ATOM 614 O O . VAL A 1 79 ? 0.525 1.260 10.220 1.00 87.62 79 VAL A O 1
ATOM 617 N N . THR A 1 80 ? -1.642 1.869 10.166 1.00 89.75 80 THR A N 1
ATOM 618 C CA . THR A 1 80 ? -1.955 1.416 11.525 1.00 89.75 80 THR A CA 1
ATOM 619 C C . THR A 1 80 ? -1.698 -0.086 11.679 1.00 89.75 80 THR A C 1
ATOM 621 O O . THR A 1 80 ? -0.970 -0.492 12.585 1.00 89.75 80 THR A O 1
ATOM 624 N N . ALA A 1 81 ? -2.204 -0.907 10.754 1.00 93.62 81 ALA A N 1
ATOM 625 C CA . ALA A 1 81 ? -2.012 -2.355 10.761 1.00 93.62 81 ALA A CA 1
ATOM 626 C C . ALA A 1 81 ? -0.527 -2.755 10.706 1.00 93.62 81 ALA A C 1
ATOM 628 O O . ALA A 1 81 ? -0.088 -3.625 11.458 1.00 93.62 81 ALA A O 1
ATOM 629 N N . LEU A 1 82 ? 0.275 -2.107 9.856 1.00 91.94 82 LEU A N 1
ATOM 630 C CA . LEU A 1 82 ? 1.717 -2.355 9.765 1.00 91.94 82 LEU A CA 1
ATOM 631 C C . LEU A 1 82 ? 2.453 -1.938 11.045 1.00 91.94 82 LEU A C 1
ATOM 633 O O . LEU A 1 82 ? 3.379 -2.633 11.465 1.00 91.94 82 LEU A O 1
ATOM 637 N N . GLY A 1 83 ? 2.026 -0.851 11.693 1.00 89.88 83 GLY A N 1
ATOM 638 C CA . GLY A 1 83 ? 2.532 -0.443 13.005 1.00 89.88 83 GLY A CA 1
ATOM 639 C C . GLY A 1 83 ? 2.297 -1.514 14.073 1.00 89.88 83 GLY A C 1
ATOM 640 O O . GLY A 1 83 ? 3.220 -1.871 14.808 1.00 89.88 83 GLY A O 1
ATOM 641 N N . TRP A 1 84 ? 1.095 -2.090 14.105 1.00 93.56 84 TRP A N 1
ATOM 642 C CA . TRP A 1 84 ? 0.743 -3.189 15.006 1.00 93.56 84 TRP A CA 1
ATOM 643 C C . TRP A 1 84 ? 1.522 -4.470 14.710 1.00 93.56 84 TRP A C 1
ATOM 645 O O . TRP A 1 84 ? 2.083 -5.077 15.621 1.00 93.56 84 TRP A O 1
ATOM 655 N N . VAL A 1 85 ? 1.639 -4.846 13.433 1.00 93.75 85 VAL A N 1
ATOM 656 C CA . VAL A 1 85 ? 2.462 -5.983 12.996 1.00 93.75 85 VAL A CA 1
ATOM 657 C C . VAL A 1 85 ? 3.914 -5.805 13.437 1.00 93.75 85 VAL A C 1
ATOM 659 O O . VAL A 1 85 ? 4.504 -6.732 13.983 1.00 93.75 85 VAL A O 1
ATOM 662 N N . ASN A 1 86 ? 4.481 -4.609 13.271 1.00 90.31 86 ASN A N 1
ATOM 663 C CA . ASN A 1 86 ? 5.843 -4.307 13.704 1.00 90.31 86 ASN A CA 1
ATOM 664 C C . ASN A 1 86 ? 6.028 -4.356 15.227 1.00 90.31 86 ASN A C 1
ATOM 666 O O . ASN A 1 86 ? 7.131 -4.631 15.693 1.00 90.31 86 ASN A O 1
ATOM 670 N N . LYS A 1 87 ? 4.978 -4.075 16.001 1.00 90.81 87 LYS A N 1
ATOM 671 C CA . LYS A 1 87 ? 5.014 -4.107 17.466 1.00 90.81 87 LYS A CA 1
ATOM 672 C C . LYS A 1 87 ? 4.895 -5.528 18.027 1.00 90.81 87 LYS A C 1
ATOM 674 O O . LYS A 1 87 ? 5.561 -5.828 19.011 1.00 90.81 87 LYS A O 1
ATOM 679 N N . HIS A 1 88 ? 4.058 -6.372 17.420 1.00 93.25 88 HIS A N 1
ATOM 680 C CA . HIS A 1 88 ? 3.609 -7.632 18.033 1.00 93.25 88 HIS A CA 1
ATOM 681 C C . HIS A 1 88 ? 4.074 -8.911 17.328 1.00 93.25 88 HIS A C 1
ATOM 683 O O . HIS A 1 88 ? 4.052 -9.971 17.948 1.00 93.25 88 HIS A O 1
ATOM 689 N N .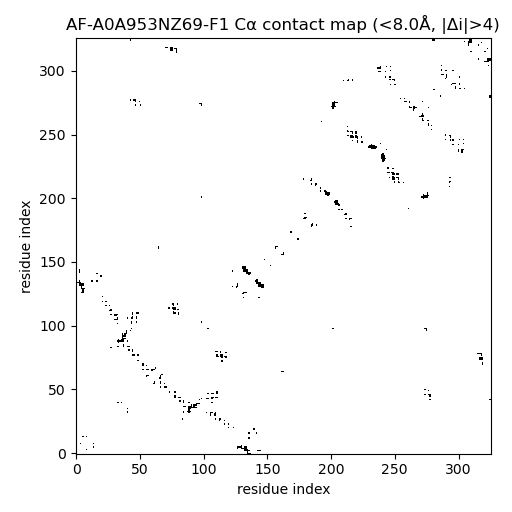 CYS A 1 89 ? 4.470 -8.858 16.053 1.00 92.38 89 CYS A N 1
ATOM 690 C CA . CYS A 1 89 ? 4.934 -10.056 15.343 1.00 92.38 89 CYS A CA 1
ATOM 691 C C . CYS A 1 89 ? 6.408 -10.354 15.636 1.00 92.38 89 CYS A C 1
ATOM 693 O O . CYS A 1 89 ? 7.216 -9.446 15.809 1.00 92.38 89 CYS A O 1
ATOM 695 N N . ASP A 1 90 ? 6.772 -11.635 15.588 1.00 91.50 90 ASP A N 1
ATOM 696 C CA . ASP A 1 90 ? 8.161 -12.081 15.708 1.00 91.50 90 ASP A CA 1
ATOM 697 C C . ASP A 1 90 ? 8.981 -11.762 14.442 1.00 91.50 90 ASP A C 1
ATOM 699 O O . ASP A 1 90 ? 8.627 -12.167 13.328 1.00 91.50 90 ASP A O 1
ATOM 703 N N . HIS A 1 91 ? 10.108 -11.064 14.613 1.00 89.25 91 HIS A N 1
ATOM 704 C CA . HIS A 1 91 ? 11.043 -10.704 13.538 1.00 89.25 91 HIS A CA 1
ATOM 705 C C . HIS A 1 91 ? 12.056 -11.803 13.197 1.00 89.25 91 HIS A C 1
ATOM 707 O O . HIS A 1 91 ? 12.719 -11.704 12.164 1.00 89.25 91 HIS A O 1
ATOM 713 N N . SER A 1 92 ? 12.200 -12.835 14.032 1.00 84.31 92 SER A N 1
ATOM 714 C CA . SER A 1 92 ? 13.189 -13.901 13.823 1.00 84.31 92 SER A CA 1
ATOM 715 C C . SER A 1 92 ? 12.724 -14.963 12.818 1.00 84.31 92 SER A C 1
ATOM 717 O O . SER A 1 92 ? 13.536 -15.534 12.082 1.00 84.31 92 SER A O 1
ATOM 719 N N . GLY A 1 93 ? 11.411 -15.191 12.722 1.00 75.06 93 GLY A N 1
ATOM 720 C CA . GLY A 1 93 ? 10.827 -16.177 11.823 1.00 75.06 93 GLY A CA 1
ATOM 721 C C . GLY A 1 93 ? 10.992 -15.851 10.330 1.00 75.06 93 GLY A C 1
ATOM 722 O O . GLY A 1 93 ? 10.594 -14.795 9.830 1.00 75.06 93 GLY A O 1
ATOM 723 N N . LYS A 1 94 ? 11.494 -16.830 9.569 1.00 72.06 94 LYS A N 1
ATOM 724 C CA . LYS A 1 94 ? 11.453 -16.838 8.100 1.00 72.06 94 LYS A CA 1
ATOM 725 C C . LYS A 1 94 ? 10.516 -17.944 7.638 1.00 72.06 94 LYS A C 1
ATOM 727 O O . LYS A 1 94 ? 10.814 -19.123 7.804 1.00 72.06 94 LYS A O 1
ATOM 732 N N . ARG A 1 95 ? 9.387 -17.570 7.039 1.00 75.38 95 ARG A N 1
ATOM 733 C CA . ARG A 1 95 ? 8.462 -18.510 6.398 1.00 75.38 95 ARG A CA 1
ATOM 734 C C . ARG A 1 95 ? 8.346 -18.175 4.920 1.00 75.38 95 ARG A C 1
ATOM 736 O O . ARG A 1 95 ? 8.368 -17.004 4.543 1.00 75.38 95 ARG A O 1
ATOM 743 N N . SER A 1 96 ? 8.239 -19.203 4.084 1.00 79.25 96 SER A N 1
ATOM 744 C CA . SER A 1 96 ? 7.949 -19.007 2.668 1.00 79.25 96 SER A CA 1
ATOM 745 C C . SER A 1 96 ? 6.589 -18.326 2.513 1.00 79.25 96 SER A C 1
ATOM 747 O O . SER A 1 96 ? 5.590 -18.728 3.114 1.00 79.25 96 SER A O 1
ATOM 749 N N . TRP A 1 97 ? 6.570 -17.255 1.722 1.00 86.06 97 TRP A N 1
ATOM 750 C CA . TRP A 1 97 ? 5.353 -16.524 1.409 1.00 86.06 97 TRP A CA 1
ATOM 751 C C . TRP A 1 97 ? 4.428 -17.395 0.559 1.00 86.06 97 TRP A C 1
ATOM 753 O O . TRP A 1 97 ? 4.824 -17.881 -0.501 1.00 86.06 97 TRP A O 1
ATOM 763 N N . ARG A 1 98 ? 3.193 -17.586 1.028 1.00 89.69 98 ARG A N 1
ATOM 764 C CA . ARG A 1 98 ? 2.129 -18.229 0.259 1.00 89.69 98 ARG A CA 1
ATOM 765 C C . ARG A 1 98 ? 0.767 -17.768 0.754 1.00 89.69 98 ARG A C 1
ATOM 767 O O . ARG A 1 98 ? 0.379 -18.068 1.887 1.00 89.69 98 ARG A O 1
ATOM 774 N N . TRP A 1 99 ? 0.022 -17.116 -0.127 1.00 93.56 99 TRP A N 1
ATOM 775 C CA . TRP A 1 99 ? -1.362 -16.751 0.118 1.00 93.56 99 TRP A CA 1
ATOM 776 C C . TRP A 1 99 ? -2.226 -18.000 0.300 1.00 93.56 99 TRP A C 1
ATOM 778 O O . TRP A 1 99 ? -2.143 -18.966 -0.465 1.00 93.56 99 TRP A O 1
ATOM 788 N N . ASN A 1 100 ? -3.038 -17.997 1.351 1.00 93.12 100 ASN A N 1
ATOM 789 C CA . ASN A 1 100 ? -3.982 -19.057 1.677 1.00 93.12 100 ASN A CA 1
ATOM 790 C C . ASN A 1 100 ? -5.129 -18.474 2.511 1.00 93.12 100 ASN A C 1
ATOM 792 O O . ASN A 1 100 ? -5.001 -17.379 3.052 1.00 93.12 100 ASN A O 1
ATOM 796 N N . LYS A 1 101 ? -6.223 -19.228 2.654 1.00 94.50 101 LYS A N 1
ATOM 797 C CA . LYS A 1 101 ? -7.431 -18.763 3.347 1.00 94.50 101 LYS A CA 1
ATOM 798 C C . LYS A 1 101 ? -7.166 -18.296 4.784 1.00 94.50 101 LYS A C 1
ATOM 800 O O . LYS A 1 101 ? -7.597 -17.217 5.153 1.00 94.50 101 LYS A O 1
ATOM 805 N N . ARG A 1 102 ? -6.389 -19.048 5.572 1.00 96.06 102 ARG A N 1
ATOM 806 C CA . ARG A 1 102 ? -6.097 -18.691 6.973 1.00 96.06 102 ARG A CA 1
ATOM 807 C C . ARG A 1 102 ? -5.309 -17.382 7.086 1.00 96.06 102 ARG A C 1
ATOM 809 O O . ARG A 1 102 ? -5.497 -16.640 8.045 1.00 96.06 102 ARG A O 1
ATOM 816 N N . LEU A 1 103 ? -4.404 -17.122 6.142 1.00 95.50 103 LEU A N 1
ATOM 817 C CA . LEU A 1 103 ? -3.647 -15.872 6.094 1.00 95.50 103 LEU A CA 1
ATOM 818 C C . LEU A 1 103 ? -4.516 -14.710 5.597 1.00 95.50 103 LEU A C 1
ATOM 820 O O . LEU A 1 103 ? -4.436 -13.629 6.168 1.00 95.50 103 LEU A O 1
ATOM 824 N N . ALA A 1 104 ? -5.372 -14.956 4.603 1.00 95.88 104 ALA A N 1
ATOM 825 C CA . ALA A 1 104 ? -6.340 -13.982 4.102 1.00 95.88 104 ALA A CA 1
ATOM 826 C C . ALA A 1 104 ? -7.311 -13.537 5.205 1.00 95.88 104 ALA A C 1
ATOM 828 O O . ALA A 1 104 ? -7.449 -12.346 5.453 1.00 95.88 104 ALA A O 1
ATOM 829 N N . ASP A 1 105 ? -7.895 -14.487 5.942 1.00 97.44 105 ASP A N 1
ATOM 830 C CA . ASP A 1 105 ? -8.823 -14.196 7.039 1.00 97.44 105 ASP A CA 1
ATOM 831 C C . ASP A 1 105 ? -8.150 -13.365 8.147 1.00 97.44 105 ASP A C 1
ATOM 833 O O . ASP A 1 105 ? -8.767 -12.465 8.714 1.00 97.44 105 ASP A O 1
ATOM 837 N N . ALA A 1 106 ? -6.878 -13.648 8.455 1.00 97.50 106 ALA A N 1
ATOM 838 C CA . ALA A 1 106 ? -6.105 -12.898 9.445 1.00 97.50 106 ALA A CA 1
ATOM 839 C C . ALA A 1 106 ? -5.720 -11.490 8.954 1.00 97.50 106 ALA A C 1
ATOM 841 O O . ALA A 1 106 ? -5.730 -10.547 9.742 1.00 97.50 106 ALA A O 1
ATOM 842 N N . ALA A 1 107 ? -5.383 -11.343 7.668 1.00 97.31 107 ALA A N 1
ATOM 843 C CA . ALA A 1 107 ? -5.058 -10.055 7.059 1.00 97.31 107 ALA A CA 1
ATOM 844 C C . ALA A 1 107 ? -6.295 -9.150 6.947 1.00 97.31 107 ALA A C 1
ATOM 846 O O . ALA A 1 107 ? -6.224 -7.962 7.255 1.00 97.31 107 ALA A O 1
ATOM 847 N N . LEU A 1 108 ? -7.442 -9.723 6.573 1.00 97.00 108 LEU A N 1
ATOM 848 C CA . LEU A 1 108 ? -8.720 -9.019 6.522 1.00 97.00 108 LEU A CA 1
ATOM 849 C C . LEU A 1 108 ? -9.163 -8.557 7.914 1.00 97.00 108 LEU A C 1
ATOM 851 O O . LEU A 1 108 ? -9.613 -7.426 8.073 1.00 97.00 108 LEU A O 1
ATOM 855 N N . GLU A 1 109 ? -9.000 -9.407 8.931 1.00 97.44 109 GLU A N 1
ATOM 856 C CA . GLU A 1 109 ? -9.304 -9.060 10.322 1.00 97.44 109 GLU A CA 1
ATOM 857 C C . GLU A 1 109 ? -8.502 -7.842 10.790 1.00 97.44 109 GLU A C 1
ATOM 859 O O . GLU A 1 109 ? -9.102 -6.861 11.222 1.00 97.44 109 GLU A O 1
ATOM 864 N N . ILE A 1 110 ? -7.168 -7.855 10.660 1.00 97.25 110 ILE A N 1
ATOM 865 C CA . ILE A 1 110 ? -6.358 -6.705 11.090 1.00 97.25 110 ILE A CA 1
ATOM 866 C C . ILE A 1 110 ? -6.676 -5.446 10.280 1.00 97.25 110 ILE A C 1
ATOM 868 O O . ILE A 1 110 ? -6.726 -4.363 10.857 1.00 97.25 110 ILE A O 1
ATOM 872 N N . GLN A 1 111 ? -6.926 -5.564 8.973 1.00 95.31 111 GLN A N 1
ATOM 873 C CA . GLN A 1 111 ? -7.278 -4.414 8.145 1.00 95.31 111 GLN A CA 1
ATOM 874 C C . GLN A 1 111 ? -8.609 -3.791 8.579 1.00 95.31 111 GLN A C 1
ATOM 876 O O . GLN A 1 111 ? -8.687 -2.571 8.721 1.00 95.31 111 GLN A O 1
ATOM 881 N N . ASN A 1 112 ? -9.635 -4.607 8.838 1.00 94.12 112 ASN A N 1
ATOM 882 C CA . ASN A 1 112 ? -10.932 -4.129 9.315 1.00 94.12 112 ASN A CA 1
ATOM 883 C C . ASN A 1 112 ? -10.817 -3.491 10.703 1.00 94.12 112 ASN A C 1
ATOM 885 O O . ASN A 1 112 ? -11.324 -2.390 10.911 1.00 94.12 112 ASN A O 1
ATOM 889 N N . THR A 1 113 ? -10.093 -4.130 11.626 1.00 94.56 113 THR A N 1
ATOM 890 C CA . THR A 1 113 ? -9.849 -3.583 12.967 1.00 94.56 113 THR A CA 1
ATOM 891 C C . THR A 1 113 ? -9.104 -2.251 12.895 1.00 94.56 113 THR A C 1
ATOM 893 O O . THR A 1 113 ? -9.511 -1.285 13.538 1.00 94.56 113 THR A O 1
ATOM 896 N N . ALA A 1 114 ? -8.060 -2.155 12.068 1.00 93.94 114 ALA A N 1
ATOM 897 C CA . ALA A 1 114 ? -7.300 -0.922 11.879 1.00 93.94 114 ALA A CA 1
ATOM 898 C C . ALA A 1 114 ? -8.139 0.184 11.223 1.00 93.94 114 ALA A C 1
ATOM 900 O O . ALA A 1 114 ? -8.058 1.346 11.625 1.00 93.94 114 ALA A O 1
ATOM 901 N N . HIS A 1 115 ? -8.991 -0.166 10.256 1.00 90.88 115 HIS A N 1
ATOM 902 C CA . HIS A 1 115 ? -9.921 0.771 9.635 1.00 90.88 115 HIS A CA 1
ATOM 903 C C . HIS A 1 115 ? -10.920 1.332 10.657 1.00 90.88 115 HIS A C 1
ATOM 905 O O . HIS A 1 115 ? -11.058 2.554 10.779 1.00 90.88 115 HIS A O 1
ATOM 911 N N . SER A 1 116 ? -11.554 0.468 11.454 1.00 88.88 116 SER A N 1
ATOM 912 C CA . SER A 1 116 ? -12.432 0.901 12.543 1.00 88.88 116 SER A CA 1
ATOM 913 C C . SER A 1 116 ? -11.680 1.779 13.542 1.00 88.88 116 SER A C 1
ATOM 915 O O . SER A 1 116 ? -12.136 2.882 13.831 1.00 88.88 116 SER A O 1
ATOM 917 N N . TYR A 1 117 ? -10.491 1.371 13.992 1.00 90.50 117 TYR A N 1
ATOM 918 C CA . TYR A 1 117 ? -9.680 2.144 14.936 1.00 90.50 117 TYR A CA 1
ATOM 919 C C . TYR A 1 117 ? -9.283 3.531 14.405 1.00 90.50 117 TYR A C 1
ATOM 921 O O . TYR A 1 117 ? -9.340 4.516 15.137 1.00 90.50 117 TYR A O 1
ATOM 929 N N . SER A 1 118 ? -8.975 3.663 13.111 1.00 85.38 118 SER A N 1
ATOM 930 C CA . SER A 1 118 ? -8.707 4.976 12.501 1.00 85.38 118 SER A CA 1
ATOM 931 C C . SER A 1 118 ? -9.915 5.927 12.581 1.00 85.38 118 SER A C 1
ATOM 933 O O . SER A 1 118 ? -9.763 7.142 12.757 1.00 85.38 118 SER A O 1
ATOM 935 N N . SER A 1 119 ? -11.131 5.374 12.535 1.00 82.00 119 SER A N 1
ATOM 936 C CA . SER A 1 119 ? -12.360 6.138 12.752 1.00 82.00 119 SER A CA 1
ATOM 937 C C . SER A 1 119 ? -12.494 6.575 14.214 1.00 82.00 119 SER A C 1
ATOM 939 O O . SER A 1 119 ? -12.915 7.700 14.466 1.00 82.00 119 SER A O 1
ATOM 941 N N . PHE A 1 120 ? -12.084 5.751 15.185 1.00 85.88 120 PHE A N 1
ATOM 942 C CA . PHE A 1 120 ? -12.033 6.153 16.598 1.00 85.88 120 PHE A CA 1
ATOM 943 C C . PHE A 1 120 ? -11.062 7.323 16.809 1.00 85.88 120 PHE A C 1
ATOM 945 O O . PHE A 1 120 ? -11.465 8.364 17.329 1.00 85.88 120 PHE A O 1
ATOM 952 N N . LEU A 1 121 ? -9.828 7.200 16.305 1.00 84.69 121 LEU A N 1
ATOM 953 C CA . LEU A 1 121 ? -8.778 8.217 16.452 1.00 84.69 121 LEU A CA 1
ATOM 954 C C . LEU A 1 121 ? -9.143 9.582 15.854 1.00 84.69 121 LEU A C 1
ATOM 956 O O . LEU A 1 121 ? -8.658 10.612 16.319 1.00 84.69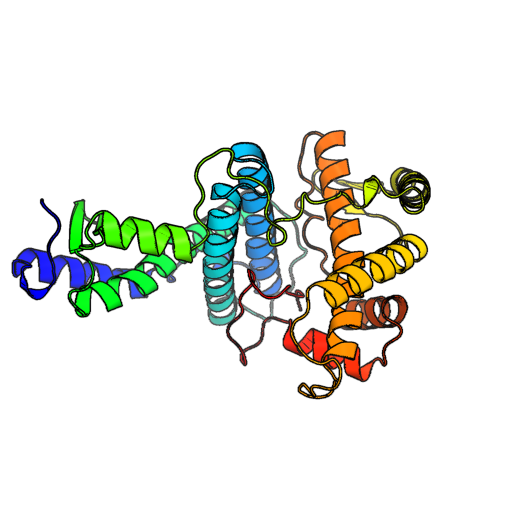 121 LEU A O 1
ATOM 960 N N . SER A 1 122 ? -9.978 9.610 14.816 1.00 82.19 122 SER A N 1
ATOM 961 C CA . SER A 1 122 ? -10.415 10.860 14.184 1.00 82.19 122 SER A CA 1
ATOM 962 C C . SER A 1 122 ? -11.645 11.481 14.852 1.00 82.19 122 SER A C 1
ATOM 964 O O . SER A 1 122 ? -11.778 12.707 14.852 1.00 82.19 122 SER A O 1
ATOM 966 N N . ASN A 1 123 ? -12.532 10.668 15.434 1.00 87.69 123 ASN A N 1
ATOM 967 C CA . ASN A 1 123 ? -13.823 11.130 15.942 1.00 87.69 123 ASN A CA 1
ATOM 968 C C . ASN A 1 123 ? -13.826 11.434 17.446 1.00 87.69 123 ASN A C 1
ATOM 970 O O . ASN A 1 123 ? -14.309 12.497 17.830 1.00 87.69 123 ASN A O 1
ATOM 974 N N . PHE A 1 124 ? -13.253 10.584 18.302 1.00 89.12 124 PHE A N 1
ATOM 975 C CA . PHE A 1 124 ? -13.275 10.812 19.756 1.00 89.12 124 PHE A CA 1
ATOM 976 C C . PHE A 1 124 ? -12.653 12.152 20.177 1.00 89.12 124 PHE A C 1
ATOM 978 O O . PHE A 1 124 ? -13.313 12.913 20.887 1.00 89.12 124 PHE A O 1
ATOM 985 N N . PRO A 1 125 ? -11.485 12.569 19.643 1.00 89.06 125 PRO A N 1
ATOM 986 C CA . PRO A 1 125 ? -10.940 13.893 19.941 1.00 89.06 125 PRO A CA 1
ATOM 987 C C . PRO A 1 125 ? -11.853 15.052 19.522 1.00 89.06 125 PRO A C 1
ATOM 989 O O . PRO A 1 125 ? -11.796 16.129 20.112 1.00 89.06 125 PRO A O 1
ATOM 992 N N . MET A 1 126 ? -12.674 14.867 18.484 1.00 87.00 126 MET A N 1
ATOM 993 C CA . MET A 1 126 ? -13.640 15.873 18.038 1.00 87.00 126 MET A CA 1
ATOM 994 C C . MET A 1 126 ? -14.897 15.868 18.907 1.00 87.00 126 MET A C 1
ATOM 996 O O . MET A 1 126 ? -15.450 16.936 19.167 1.00 87.00 126 MET A O 1
ATOM 1000 N N . TRP A 1 127 ? -15.327 14.697 19.378 1.00 88.06 127 TRP A N 1
ATOM 1001 C CA . TRP A 1 127 ? -16.430 14.568 20.324 1.00 88.06 127 TRP A CA 1
ATOM 1002 C C . TRP A 1 127 ? -16.069 15.210 21.668 1.00 88.06 127 TRP A C 1
ATOM 1004 O O . TRP A 1 127 ? -16.820 16.059 22.139 1.00 88.06 127 TRP A O 1
ATOM 1014 N N . HIS A 1 128 ? -14.861 14.954 22.189 1.00 89.06 128 HIS A N 1
ATOM 1015 C CA . HIS A 1 128 ? -14.355 15.598 23.408 1.00 89.06 128 HIS A CA 1
ATOM 1016 C C . HIS A 1 128 ? -14.218 17.122 23.315 1.00 89.06 128 HIS A C 1
ATOM 1018 O O . HIS A 1 128 ? -14.153 17.827 24.317 1.00 89.06 128 HIS A O 1
ATOM 1024 N N . LYS A 1 129 ? -14.141 17.649 22.090 1.00 87.62 129 LYS A N 1
ATOM 1025 C CA . LYS A 1 129 ? -14.097 19.089 21.809 1.00 87.62 129 LYS A CA 1
ATOM 1026 C C . LYS A 1 129 ? -15.475 19.666 21.475 1.00 87.62 129 LYS A C 1
ATOM 1028 O O . LYS A 1 129 ? -15.531 20.780 20.957 1.00 87.62 129 LYS A O 1
ATOM 1033 N N . ASN A 1 130 ? -16.556 18.912 21.697 1.00 85.94 130 ASN A N 1
ATOM 1034 C CA . ASN A 1 130 ? -17.933 19.276 21.349 1.00 85.94 130 ASN A CA 1
ATOM 1035 C C . ASN A 1 130 ? -18.115 19.684 19.871 1.00 85.94 130 ASN A C 1
ATOM 1037 O O . ASN A 1 130 ? -18.918 20.554 19.548 1.00 85.94 130 ASN A O 1
ATOM 1041 N N . ARG A 1 131 ? -17.361 19.075 18.942 1.00 82.75 131 ARG A N 1
ATOM 1042 C CA . ARG A 1 131 ? -17.417 19.409 17.499 1.00 82.75 131 ARG A CA 1
ATOM 1043 C C . ARG A 1 131 ? -18.244 18.440 16.665 1.00 82.75 131 ARG A C 1
ATOM 1045 O O . ARG A 1 131 ? -18.663 18.779 15.558 1.00 82.75 131 ARG A O 1
ATOM 1052 N N . ILE A 1 132 ? -18.441 17.227 17.163 1.00 87.50 132 ILE A N 1
ATOM 1053 C CA . ILE A 1 132 ? -19.277 16.207 16.532 1.00 87.50 132 ILE A CA 1
ATOM 1054 C C . ILE A 1 132 ? -20.174 15.579 17.591 1.00 87.50 132 ILE A C 1
ATOM 1056 O O . ILE A 1 132 ? -19.777 15.457 18.748 1.00 87.50 132 ILE A O 1
ATOM 1060 N N . ALA A 1 133 ? -21.378 15.192 17.189 1.00 88.56 133 ALA A N 1
ATOM 1061 C CA . ALA A 1 133 ? -22.307 14.461 18.030 1.00 88.56 133 ALA A CA 1
ATOM 1062 C C . ALA A 1 133 ? -22.004 12.960 17.973 1.00 88.56 133 ALA A C 1
ATOM 1064 O O . ALA A 1 133 ? -21.602 12.446 16.925 1.00 88.56 133 ALA A O 1
ATOM 1065 N N . ALA A 1 134 ? -22.235 12.259 19.077 1.00 89.75 134 ALA A N 1
ATOM 1066 C CA . ALA A 1 134 ? -22.156 10.807 19.163 1.00 89.75 134 ALA A CA 1
ATOM 1067 C C . ALA A 1 134 ? -23.529 10.222 19.513 1.00 89.75 134 ALA A C 1
ATOM 1069 O O . ALA A 1 134 ? -24.268 10.763 20.336 1.00 89.75 134 ALA A O 1
ATOM 1070 N N . GLU A 1 135 ? -23.870 9.111 18.872 1.00 90.62 135 GLU A N 1
ATOM 1071 C CA . GLU A 1 135 ? -25.072 8.323 19.120 1.00 90.62 135 GLU A CA 1
ATOM 1072 C C . GLU A 1 135 ? -24.669 6.877 19.421 1.00 90.62 135 GLU A C 1
ATOM 1074 O O . GLU A 1 135 ? -23.959 6.251 18.631 1.00 90.62 135 GLU A O 1
ATOM 1079 N N . LEU A 1 136 ? -25.176 6.322 20.525 1.00 89.00 136 LEU A N 1
ATOM 1080 C CA . LEU A 1 136 ? -25.149 4.882 20.772 1.00 89.00 136 LEU A CA 1
ATOM 1081 C C . LEU A 1 136 ? -26.248 4.222 19.933 1.00 89.00 136 LEU A C 1
ATOM 1083 O O . LEU A 1 136 ? -27.437 4.340 20.237 1.00 89.00 136 LEU A O 1
ATOM 1087 N N . VAL A 1 137 ? -25.844 3.547 18.857 1.00 88.19 137 VAL A N 1
ATOM 1088 C CA . VAL A 1 137 ? -26.761 2.842 17.940 1.00 88.19 137 VAL A CA 1
ATOM 1089 C C . VAL A 1 137 ? -26.945 1.380 18.357 1.00 88.19 137 VAL A C 1
ATOM 1091 O O . VAL A 1 137 ? -27.895 0.720 17.947 1.00 88.19 137 VAL A O 1
ATOM 1094 N N . GLY A 1 138 ? -26.044 0.867 19.194 1.00 83.88 138 GLY A N 1
ATOM 1095 C CA . GLY A 1 138 ? -26.111 -0.461 19.788 1.00 83.88 138 GLY A CA 1
ATOM 1096 C C . GLY A 1 138 ? -25.032 -0.639 20.853 1.00 83.88 138 GLY A C 1
ATOM 1097 O O . GLY A 1 138 ? -24.216 0.253 21.066 1.00 83.88 138 GLY A O 1
ATOM 1098 N N . GLN A 1 139 ? -24.997 -1.814 21.485 1.00 81.69 139 GLN A N 1
ATOM 1099 C CA . GLN A 1 139 ? -24.137 -2.087 22.648 1.00 81.69 139 GLN A CA 1
ATOM 1100 C C . GLN A 1 139 ? -22.631 -1.896 22.386 1.00 81.69 139 GLN A C 1
ATOM 1102 O O . GLN A 1 139 ? -21.878 -1.625 23.311 1.00 81.69 139 GLN A O 1
ATOM 1107 N N . ASN A 1 140 ? -22.189 -2.017 21.131 1.00 83.12 140 ASN A N 1
ATOM 1108 C CA . ASN A 1 140 ? -20.796 -1.798 20.724 1.00 83.12 140 ASN A CA 1
ATOM 1109 C C . ASN A 1 140 ? -20.685 -0.930 19.460 1.00 83.12 140 ASN A C 1
ATOM 1111 O O . ASN A 1 140 ? -19.700 -1.018 18.730 1.00 83.12 140 ASN A O 1
ATOM 1115 N N . TYR A 1 141 ? -21.713 -0.129 19.167 1.00 85.19 141 TYR A N 1
ATOM 1116 C CA . TYR A 1 141 ? -21.778 0.661 17.941 1.00 85.19 141 TYR A CA 1
ATOM 1117 C C . TYR A 1 141 ? -22.059 2.121 18.255 1.00 85.19 141 TYR A C 1
ATOM 1119 O O . TYR A 1 141 ? -23.121 2.470 18.774 1.00 85.19 141 TYR A O 1
ATOM 1127 N N . ILE A 1 142 ? -21.110 2.968 17.866 1.00 87.12 142 ILE A N 1
ATOM 1128 C CA . ILE A 1 142 ? -21.212 4.418 17.967 1.00 87.12 142 ILE A CA 1
ATOM 1129 C C . ILE A 1 142 ? -21.332 4.977 16.557 1.00 87.12 142 ILE A C 1
ATOM 1131 O O . ILE A 1 142 ? -20.546 4.632 15.672 1.00 87.12 142 ILE A O 1
ATOM 1135 N N . ARG A 1 143 ? -22.297 5.867 16.350 1.00 88.06 143 ARG A N 1
ATOM 1136 C CA . ARG A 1 143 ? -22.373 6.703 15.157 1.00 88.06 143 ARG A CA 1
ATOM 1137 C C . ARG A 1 143 ? -21.959 8.114 15.523 1.00 88.06 143 ARG A C 1
ATOM 1139 O O . ARG A 1 143 ? -22.573 8.750 16.373 1.00 88.06 143 ARG A O 1
ATOM 1146 N N . PHE A 1 144 ? -20.952 8.613 14.825 1.00 86.94 144 PHE A N 1
ATOM 1147 C CA . PHE A 1 144 ? -20.555 10.008 14.897 1.00 86.94 144 PHE A CA 1
ATOM 1148 C C . PHE A 1 144 ? -21.229 10.808 13.786 1.00 86.94 144 PHE A C 1
ATOM 1150 O O . PHE A 1 144 ? -21.281 10.367 12.640 1.00 86.94 144 PHE A O 1
ATOM 1157 N N . SER A 1 145 ? -21.743 11.986 14.128 1.00 84.50 145 SER A N 1
ATOM 1158 C CA . SER A 1 145 ? -22.417 12.889 13.196 1.00 84.5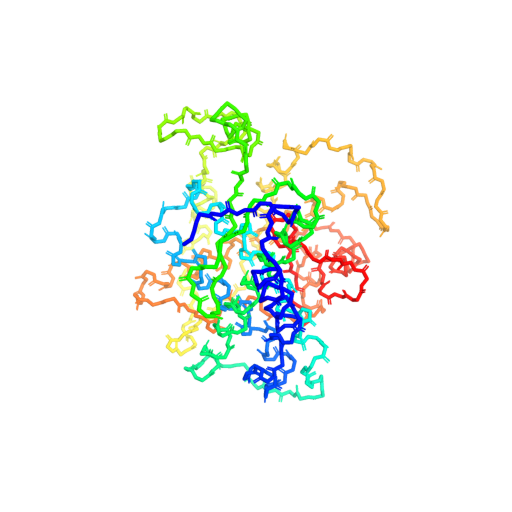0 145 SER A CA 1
ATOM 1159 C C . SER A 1 145 ? -21.840 14.293 13.317 1.00 84.50 145 SER A C 1
ATOM 1161 O O . SER A 1 145 ? -21.636 14.805 14.416 1.00 84.50 145 SER A O 1
ATOM 1163 N N . SER A 1 146 ? -21.572 14.941 12.185 1.00 74.38 146 SER A N 1
ATOM 1164 C CA . SER A 1 146 ? -21.174 16.348 12.203 1.00 74.38 146 SER A CA 1
ATOM 1165 C C . SER A 1 146 ? -22.365 17.213 12.608 1.00 74.38 146 SER A C 1
ATOM 1167 O O . SER A 1 146 ? -23.459 17.027 12.088 1.00 74.38 146 SER A O 1
ATOM 1169 N N . VAL A 1 147 ? -22.138 18.182 13.498 1.00 66.38 147 VAL A N 1
ATOM 1170 C CA . VAL A 1 147 ? -23.151 19.187 13.887 1.00 66.38 147 VAL A CA 1
ATOM 1171 C C . VAL A 1 147 ? -23.202 20.350 12.879 1.00 66.38 147 VAL A C 1
ATOM 1173 O O . VAL A 1 147 ? -23.868 21.356 13.089 1.00 66.38 147 VAL A O 1
ATOM 1176 N N . ALA A 1 148 ? -22.478 20.229 11.763 1.00 62.88 148 ALA A N 1
ATOM 1177 C CA . ALA A 1 148 ? -22.399 21.253 10.737 1.00 62.88 148 ALA A CA 1
ATOM 1178 C C . ALA A 1 148 ? -23.740 21.425 10.005 1.00 62.88 148 ALA A C 1
ATOM 1180 O O . ALA A 1 148 ? -24.362 20.448 9.585 1.00 62.88 148 ALA A O 1
ATOM 1181 N N . GLY A 1 149 ? -24.149 22.679 9.794 1.00 63.50 149 GLY A N 1
ATOM 1182 C CA . GLY A 1 149 ? -25.283 23.003 8.928 1.00 63.50 149 GLY A CA 1
ATOM 1183 C C . GLY A 1 149 ? -25.035 22.561 7.479 1.00 63.50 149 GLY A C 1
ATOM 1184 O O . GLY A 1 149 ? -23.892 22.346 7.063 1.00 63.50 149 GLY A O 1
ATOM 1185 N N . SER A 1 150 ? -26.098 22.459 6.678 1.00 64.00 150 SER A N 1
ATOM 1186 C CA . SER A 1 150 ? -26.021 22.025 5.270 1.00 64.00 150 SER A CA 1
ATOM 1187 C C . SER A 1 150 ? -25.008 22.827 4.438 1.00 64.00 150 SER A C 1
ATOM 1189 O O . SER A 1 150 ? -24.345 22.275 3.562 1.00 64.00 150 SER A O 1
ATOM 1191 N N . GLU A 1 151 ? -24.828 24.111 4.743 1.00 62.38 151 GLU A N 1
ATOM 1192 C CA . GLU A 1 151 ? -23.872 25.001 4.082 1.00 62.38 151 GLU A CA 1
ATOM 1193 C C . GLU A 1 151 ? -22.411 24.687 4.435 1.00 62.38 151 GLU A C 1
ATOM 1195 O O . GLU A 1 151 ? -21.553 24.610 3.558 1.00 62.38 151 GLU A O 1
ATOM 1200 N N . GLN A 1 152 ? -22.124 24.393 5.701 1.00 61.06 152 GLN A N 1
ATOM 1201 C CA . GLN A 1 152 ? -20.792 23.978 6.149 1.00 61.06 152 GLN A CA 1
ATOM 1202 C C . GLN A 1 152 ? -20.424 22.594 5.601 1.00 61.06 152 GLN A C 1
ATOM 1204 O O . GLN A 1 152 ? -19.271 22.362 5.237 1.00 61.06 152 GLN A O 1
ATOM 1209 N N . LEU A 1 153 ? -21.403 21.692 5.470 1.00 63.94 153 LEU A N 1
ATOM 1210 C CA . LEU A 1 153 ? -21.219 20.413 4.784 1.00 63.94 153 LEU A CA 1
ATOM 1211 C C . LEU A 1 153 ? -20.916 20.609 3.294 1.00 63.94 153 LEU A C 1
ATOM 1213 O O . LEU A 1 153 ? -20.039 19.928 2.769 1.00 63.94 153 LEU A O 1
ATOM 1217 N N . ARG A 1 154 ? -21.567 21.570 2.623 1.00 63.47 154 ARG A N 1
ATOM 1218 C CA . ARG A 1 154 ? -21.274 21.926 1.222 1.00 63.47 154 ARG A CA 1
ATOM 1219 C C . ARG A 1 154 ? -19.879 22.523 1.053 1.00 63.47 154 ARG A C 1
ATOM 1221 O O . ARG A 1 154 ? -19.160 22.106 0.151 1.00 63.47 154 ARG A O 1
ATOM 1228 N N . ILE A 1 155 ? -19.469 23.440 1.930 1.00 63.16 155 ILE A N 1
ATOM 1229 C CA . ILE A 1 155 ? -18.114 24.018 1.922 1.00 63.16 155 ILE A CA 1
ATOM 1230 C C . ILE A 1 155 ? -17.073 22.919 2.147 1.00 63.16 155 ILE A C 1
ATOM 1232 O O . ILE A 1 155 ? -16.086 22.844 1.418 1.00 63.16 155 ILE A O 1
ATOM 1236 N N . ARG A 1 156 ? -17.312 22.024 3.112 1.00 60.50 156 ARG A N 1
ATOM 1237 C CA . ARG A 1 156 ? -16.418 20.900 3.399 1.00 60.50 156 ARG A CA 1
ATOM 1238 C C . ARG A 1 156 ? -16.340 19.924 2.228 1.00 60.50 156 ARG A C 1
ATOM 1240 O O . ARG A 1 156 ? 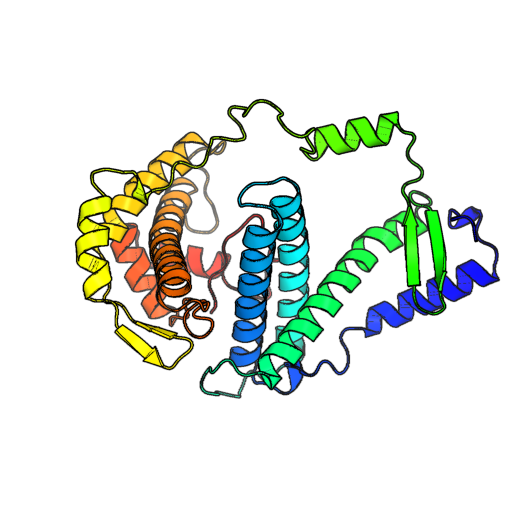-15.239 19.552 1.847 1.00 60.50 156 ARG A O 1
ATOM 1247 N N . ALA A 1 157 ? -17.472 19.567 1.623 1.00 63.03 157 ALA A N 1
ATOM 1248 C CA . ALA A 1 157 ? -17.524 18.735 0.423 1.00 63.03 157 ALA A CA 1
ATOM 1249 C C . ALA A 1 157 ? -16.736 19.380 -0.730 1.00 63.03 157 ALA A C 1
ATOM 1251 O O . ALA A 1 157 ? -15.884 18.734 -1.337 1.00 63.03 157 ALA A O 1
ATOM 1252 N N . TYR A 1 158 ? -16.933 20.680 -0.967 1.00 62.44 158 TYR A N 1
ATOM 1253 C CA . TYR A 1 158 ? -16.188 21.430 -1.975 1.00 62.44 158 TYR A CA 1
ATOM 1254 C C . TYR A 1 158 ? -14.671 21.402 -1.716 1.00 62.44 158 TYR A C 1
ATOM 1256 O O . TYR A 1 158 ? -13.906 21.051 -2.620 1.00 62.44 158 TYR A O 1
ATOM 1264 N N . GLN A 1 159 ? -14.247 21.693 -0.478 1.00 55.91 159 GLN A N 1
ATOM 1265 C CA . GLN A 1 159 ? -12.845 21.677 -0.035 1.00 55.91 159 GLN A CA 1
ATOM 1266 C C . GLN A 1 159 ? -12.208 20.282 -0.087 1.00 55.91 159 GLN A C 1
ATOM 1268 O O . GLN A 1 159 ? -11.021 20.163 -0.375 1.00 55.91 159 GLN A O 1
ATOM 1273 N N . GLN A 1 160 ? -12.983 19.229 0.172 1.00 55.56 160 GLN A N 1
ATOM 1274 C CA . GLN A 1 160 ? -12.535 17.834 0.123 1.00 55.56 160 GLN A CA 1
ATOM 1275 C C . GLN A 1 160 ? -12.508 17.260 -1.295 1.00 55.56 160 GLN A C 1
ATOM 1277 O O . GLN A 1 160 ? -12.188 16.088 -1.472 1.00 55.56 160 GLN A O 1
ATOM 1282 N N . GLY A 1 161 ? -12.839 18.062 -2.309 1.00 56.91 161 GLY A N 1
ATOM 1283 C CA . GLY A 1 161 ? -12.860 17.572 -3.680 1.00 56.91 161 GLY A CA 1
ATOM 1284 C C . GLY A 1 161 ? -14.069 16.688 -3.991 1.00 56.91 161 GLY A C 1
ATOM 1285 O O . GLY A 1 161 ? -14.084 16.074 -5.048 1.00 56.91 161 GLY A O 1
ATOM 1286 N N . ALA A 1 162 ? -15.083 16.619 -3.120 1.00 58.75 162 ALA A N 1
ATOM 1287 C CA . ALA A 1 162 ? -16.328 15.937 -3.445 1.00 58.75 162 ALA A CA 1
ATOM 1288 C C . ALA A 1 162 ? -17.028 16.708 -4.569 1.00 58.75 162 ALA A C 1
ATOM 1290 O O . ALA A 1 162 ? -17.172 17.938 -4.507 1.00 58.75 162 ALA A O 1
ATOM 1291 N N . ARG A 1 163 ? -17.413 15.996 -5.624 1.00 62.31 163 ARG A N 1
ATOM 1292 C CA . ARG A 1 163 ? -18.037 16.572 -6.817 1.00 62.31 163 ARG A CA 1
ATOM 1293 C C . ARG A 1 163 ? -19.342 15.841 -7.091 1.00 62.31 163 ARG A C 1
ATOM 1295 O O . ARG A 1 163 ? -19.487 14.666 -6.765 1.00 62.31 163 ARG A O 1
ATOM 1302 N N . ILE A 1 164 ? -20.310 16.545 -7.669 1.00 62.06 164 ILE A N 1
ATOM 1303 C CA . ILE A 1 164 ? -21.513 15.880 -8.178 1.00 62.06 164 ILE A CA 1
ATOM 1304 C C . ILE A 1 164 ? -21.120 14.930 -9.325 1.00 62.06 164 ILE A C 1
ATOM 1306 O O . ILE A 1 164 ? -20.123 15.192 -10.008 1.00 62.06 164 ILE A O 1
ATOM 1310 N N . PRO A 1 165 ? -21.865 13.831 -9.540 1.00 53.03 165 PRO A N 1
ATOM 1311 C CA . PRO A 1 165 ? -21.697 13.003 -10.731 1.00 53.03 165 PRO A CA 1
ATOM 1312 C C . PRO A 1 165 ? -21.702 13.884 -11.990 1.00 53.03 165 PRO A C 1
ATOM 1314 O O . PRO A 1 165 ? -22.476 14.835 -12.047 1.00 53.03 165 PRO A O 1
ATOM 1317 N N . GLU A 1 166 ? -20.829 13.587 -12.960 1.00 58.78 166 GLU A N 1
ATOM 1318 C CA . GLU A 1 166 ? -20.684 14.332 -14.232 1.00 58.78 166 GLU A CA 1
ATOM 1319 C C . GLU A 1 166 ? -20.047 15.731 -14.127 1.00 58.78 166 GLU A C 1
ATOM 1321 O O . GLU A 1 166 ? -20.106 16.519 -15.073 1.00 58.78 166 GLU A O 1
ATOM 1326 N N . TRP A 1 167 ? -19.384 16.057 -13.010 1.00 57.22 167 TRP A N 1
ATOM 1327 C CA . TRP A 1 167 ? -18.588 17.284 -12.937 1.00 57.22 167 TRP A CA 1
ATOM 1328 C C . TRP A 1 167 ? -17.516 17.312 -14.044 1.00 57.22 167 TRP A C 1
ATOM 1330 O O . TRP A 1 167 ? -16.826 16.305 -14.231 1.00 57.22 167 TRP A O 1
ATOM 1340 N N . PRO A 1 168 ? -17.337 18.438 -14.765 1.00 56.72 168 PRO A N 1
ATOM 1341 C CA . PRO A 1 168 ? -16.344 18.528 -15.828 1.00 56.72 168 PRO A CA 1
ATOM 1342 C C . PRO A 1 168 ? -14.947 18.201 -15.298 1.00 56.72 168 PRO A C 1
ATOM 1344 O O . PRO A 1 168 ? -14.540 18.723 -14.257 1.00 56.72 168 PRO A O 1
ATOM 1347 N N . THR A 1 169 ? -14.195 17.376 -16.029 1.00 51.62 169 THR A N 1
ATOM 1348 C CA . THR A 1 169 ? -12.777 17.127 -15.737 1.00 51.62 169 THR A CA 1
ATOM 1349 C C . THR A 1 169 ? -12.024 18.450 -15.722 1.00 51.62 169 THR A C 1
ATOM 1351 O O . THR A 1 169 ? -11.983 19.164 -16.726 1.00 51.62 169 THR A O 1
ATOM 1354 N N . THR A 1 170 ? -11.452 18.795 -14.572 1.00 52.34 170 THR A N 1
ATOM 1355 C CA . THR A 1 170 ? -10.592 19.969 -14.421 1.00 52.34 170 THR A CA 1
ATOM 1356 C C . THR A 1 170 ? -9.145 19.601 -14.748 1.00 52.34 170 THR A C 1
ATOM 1358 O O . THR A 1 170 ? -8.789 18.430 -14.841 1.00 52.34 170 THR A O 1
ATOM 1361 N N . ILE A 1 171 ? -8.278 20.605 -14.895 1.00 47.62 171 ILE A N 1
ATOM 1362 C CA . ILE A 1 171 ? -6.826 20.409 -15.076 1.00 47.62 171 ILE A CA 1
ATOM 1363 C C . ILE A 1 171 ? -6.219 19.603 -13.904 1.00 47.62 171 ILE A C 1
ATOM 1365 O O . ILE A 1 171 ? -5.235 18.892 -14.091 1.00 47.62 171 ILE A O 1
ATOM 1369 N N . ASP A 1 172 ? -6.843 19.663 -12.722 1.00 41.44 172 ASP A N 1
ATOM 1370 C CA . ASP A 1 172 ? -6.455 18.912 -11.521 1.00 41.44 172 ASP A CA 1
ATOM 1371 C C . ASP A 1 172 ? -6.909 17.435 -11.537 1.00 41.44 172 ASP A C 1
ATOM 1373 O O . ASP A 1 172 ? -6.459 16.644 -10.709 1.00 41.44 172 ASP A O 1
ATOM 1377 N N . GLU A 1 173 ? -7.776 17.048 -12.480 1.00 43.19 173 GLU A N 1
ATOM 1378 C CA . GLU A 1 173 ? -8.245 15.675 -12.710 1.00 43.19 173 GLU A CA 1
ATOM 1379 C C . GLU A 1 173 ? -8.107 15.295 -14.191 1.00 43.19 173 GLU A C 1
ATOM 1381 O O . GLU A 1 173 ? -9.105 15.145 -14.906 1.00 43.19 173 GLU A O 1
ATOM 1386 N N . PRO A 1 174 ? -6.869 15.148 -14.696 1.00 49.75 174 PRO A N 1
ATOM 1387 C CA . PRO A 1 174 ? -6.672 14.702 -16.061 1.00 49.75 174 PRO A CA 1
ATOM 1388 C C . PRO A 1 174 ? -7.255 13.296 -16.227 1.00 49.75 174 PRO A C 1
ATOM 1390 O O . PRO A 1 174 ? -7.016 12.411 -15.403 1.00 49.75 174 PRO A O 1
ATOM 1393 N N . ILE A 1 175 ? -7.985 13.074 -17.326 1.00 48.66 175 ILE A N 1
ATOM 1394 C CA . ILE A 1 175 ? -8.372 11.729 -17.761 1.00 48.66 175 ILE A CA 1
ATOM 1395 C C . ILE A 1 175 ? -7.081 10.919 -17.851 1.00 48.66 175 ILE A C 1
ATOM 1397 O O . ILE A 1 175 ? -6.190 11.255 -18.639 1.00 48.66 175 ILE A O 1
ATOM 1401 N N . GLY A 1 176 ? -6.958 9.894 -17.007 1.00 50.62 176 GLY A N 1
ATOM 1402 C CA . GLY A 1 176 ? -5.799 9.016 -16.990 1.00 50.62 176 GLY A CA 1
ATOM 1403 C C . GLY A 1 176 ? -5.637 8.383 -18.363 1.00 50.62 176 GLY A C 1
ATOM 1404 O O . GLY A 1 176 ? -6.359 7.454 -18.707 1.00 50.62 176 GLY A O 1
ATOM 1405 N N . ARG A 1 177 ? -4.715 8.905 -19.177 1.00 52.62 177 ARG A N 1
ATOM 1406 C CA . ARG A 1 177 ? -4.296 8.208 -20.390 1.00 52.62 177 ARG A CA 1
ATOM 1407 C C . ARG A 1 177 ? -3.454 7.029 -19.940 1.00 52.62 177 ARG A C 1
ATOM 1409 O O . ARG A 1 177 ? -2.346 7.229 -19.421 1.00 52.62 177 ARG A O 1
ATOM 1416 N N . ASP A 1 178 ? -4.022 5.842 -20.113 1.00 62.50 178 ASP A N 1
ATOM 1417 C CA . ASP A 1 178 ? -3.328 4.576 -19.949 1.00 62.50 178 ASP A CA 1
ATOM 1418 C C . ASP A 1 178 ? -1.996 4.633 -20.714 1.00 62.50 178 ASP A C 1
ATOM 1420 O O . ASP A 1 178 ? -1.930 5.104 -21.850 1.00 62.50 178 ASP A O 1
ATOM 1424 N N . PHE A 1 179 ? -0.904 4.206 -20.082 1.00 68.75 179 PHE A N 1
ATOM 1425 C CA . PHE A 1 179 ? 0.391 4.168 -20.757 1.00 68.75 179 PHE A CA 1
ATOM 1426 C C . PHE A 1 179 ? 0.402 3.140 -21.898 1.00 68.75 179 PHE A C 1
ATOM 1428 O O . PHE A 1 179 ? 1.212 3.252 -22.816 1.00 68.75 179 PHE A O 1
ATOM 1435 N N . VAL A 1 180 ? -0.525 2.179 -21.872 1.00 63.25 180 VAL A N 1
ATOM 1436 C CA . VAL A 1 180 ? -0.702 1.148 -22.901 1.00 63.25 180 VAL A CA 1
ATOM 1437 C C . VAL A 1 180 ? -1.169 1.748 -24.236 1.00 63.25 180 VAL A C 1
ATOM 1439 O O . VAL A 1 180 ? -0.934 1.151 -25.286 1.00 63.25 180 VAL A O 1
ATOM 1442 N N . SER A 1 181 ? -1.754 2.955 -24.232 1.00 68.38 181 SER A N 1
ATOM 1443 C CA . SER A 1 181 ? -2.153 3.661 -25.458 1.00 68.38 181 SER A CA 1
ATOM 1444 C C . SER A 1 181 ? -1.014 4.450 -26.122 1.00 68.38 181 SER A C 1
ATOM 1446 O O . SER A 1 181 ? -1.259 5.169 -27.089 1.00 68.38 181 SER A O 1
ATOM 1448 N N . ASN A 1 182 ? 0.213 4.391 -25.591 1.00 79.31 182 ASN A N 1
ATOM 1449 C CA . ASN A 1 182 ? 1.380 5.025 -26.203 1.00 79.31 182 ASN A CA 1
ATOM 1450 C C . ASN A 1 182 ? 1.997 4.093 -27.263 1.00 79.31 182 ASN A C 1
ATOM 1452 O O . ASN A 1 182 ? 2.386 2.968 -26.949 1.00 79.31 182 ASN A O 1
ATOM 1456 N N . SER A 1 183 ? 2.139 4.589 -28.496 1.00 83.94 183 SER A N 1
ATOM 1457 C CA . SER A 1 183 ? 2.658 3.842 -29.652 1.00 83.94 183 SER A CA 1
ATOM 1458 C C . SER A 1 183 ? 4.069 3.278 -29.470 1.00 83.94 183 SER A C 1
ATOM 1460 O O . SER A 1 183 ? 4.407 2.289 -30.110 1.00 83.94 183 SER A O 1
ATOM 1462 N N . GLU A 1 184 ? 4.892 3.878 -28.609 1.00 86.12 184 GLU A N 1
ATOM 1463 C CA . GLU A 1 184 ? 6.243 3.393 -28.295 1.00 86.12 184 GLU A CA 1
ATOM 1464 C C . GLU A 1 184 ? 6.234 2.296 -27.219 1.00 86.12 184 GLU A C 1
ATOM 1466 O O . GLU A 1 184 ? 7.144 1.471 -27.149 1.00 86.12 184 GLU A O 1
ATOM 1471 N N . ILE A 1 185 ? 5.188 2.255 -26.389 1.00 89.00 185 ILE A N 1
ATOM 1472 C CA . ILE A 1 185 ? 5.038 1.294 -25.291 1.00 89.00 185 ILE A CA 1
ATOM 1473 C C . ILE A 1 185 ? 4.336 0.018 -25.761 1.00 89.00 185 ILE A C 1
ATOM 1475 O O . ILE A 1 185 ? 4.711 -1.078 -25.340 1.00 89.00 185 ILE A O 1
ATOM 1479 N N . THR A 1 186 ? 3.347 0.131 -26.653 1.00 88.88 186 THR A N 1
ATOM 1480 C CA . THR A 1 186 ? 2.559 -1.015 -27.132 1.00 88.88 186 THR A CA 1
ATOM 1481 C C . THR A 1 186 ? 3.423 -2.172 -27.669 1.00 88.88 186 THR A C 1
ATOM 1483 O O . THR A 1 186 ? 3.177 -3.307 -27.254 1.00 88.88 186 THR A O 1
ATOM 1486 N N . PRO A 1 187 ? 4.460 -1.947 -28.508 1.00 91.62 187 PRO A N 1
ATOM 1487 C CA . PRO A 1 187 ? 5.317 -3.032 -28.992 1.00 91.62 187 PRO A CA 1
ATOM 1488 C C . PRO A 1 187 ? 6.099 -3.714 -27.862 1.00 91.62 187 PRO A C 1
ATOM 1490 O O . PRO A 1 187 ? 6.155 -4.937 -27.794 1.00 91.62 187 PRO A O 1
ATOM 1493 N N . LEU A 1 188 ? 6.625 -2.934 -26.913 1.00 93.00 188 LEU A N 1
ATOM 1494 C CA . LEU A 1 188 ? 7.396 -3.457 -25.779 1.00 93.00 188 LEU A CA 1
ATOM 1495 C C . LEU A 1 188 ? 6.539 -4.323 -24.844 1.00 93.00 188 LEU A C 1
ATOM 1497 O O . LEU A 1 188 ? 7.024 -5.301 -24.275 1.00 93.00 188 LEU A O 1
ATOM 1501 N N . ILE A 1 189 ? 5.257 -3.982 -24.690 1.00 91.69 189 ILE A N 1
ATOM 1502 C CA . ILE A 1 189 ? 4.290 -4.821 -23.974 1.00 91.69 189 ILE A CA 1
ATOM 1503 C C . ILE A 1 189 ? 4.018 -6.111 -24.754 1.00 91.69 189 ILE A C 1
ATOM 1505 O O . ILE A 1 189 ? 4.027 -7.191 -24.160 1.00 91.69 189 ILE A O 1
ATOM 1509 N N . ALA A 1 190 ? 3.791 -6.011 -26.067 1.00 90.88 190 ALA A N 1
ATOM 1510 C CA . ALA A 1 190 ? 3.535 -7.167 -26.921 1.00 90.88 190 ALA A CA 1
ATOM 1511 C C . ALA A 1 190 ? 4.697 -8.177 -26.892 1.00 90.88 190 ALA A C 1
ATOM 1513 O O . ALA A 1 190 ? 4.447 -9.380 -26.873 1.00 90.88 190 ALA A O 1
ATOM 1514 N N . ASP A 1 191 ? 5.939 -7.700 -26.782 1.00 93.25 191 ASP A N 1
ATOM 1515 C CA . ASP A 1 191 ? 7.128 -8.545 -26.630 1.00 93.25 191 ASP A CA 1
ATOM 1516 C C . ASP A 1 191 ? 7.242 -9.184 -25.235 1.00 93.25 191 ASP A C 1
ATOM 1518 O O . ASP A 1 191 ? 7.753 -10.299 -25.090 1.00 93.25 191 ASP A O 1
ATOM 1522 N N . LEU A 1 192 ? 6.778 -8.497 -24.185 1.00 93.81 192 LEU A N 1
ATOM 1523 C CA . LEU A 1 192 ? 6.874 -8.961 -22.798 1.00 93.81 192 LEU A CA 1
ATOM 1524 C C . LEU A 1 192 ? 5.856 -10.058 -22.468 1.00 93.81 192 LEU A C 1
ATOM 1526 O O . LEU A 1 192 ? 6.204 -11.057 -21.835 1.00 93.81 192 LEU A O 1
ATOM 1530 N N . LEU A 1 193 ? 4.596 -9.883 -22.876 1.00 91.69 193 LEU A N 1
ATOM 1531 C CA . LEU A 1 193 ? 3.493 -10.761 -22.466 1.00 91.69 193 LEU A CA 1
ATOM 1532 C C . LEU A 1 193 ? 3.716 -12.257 -22.783 1.00 91.69 193 LEU A C 1
ATOM 1534 O O . LEU A 1 193 ? 3.413 -13.081 -21.913 1.00 91.69 193 LEU A O 1
ATOM 1538 N N . PRO A 1 194 ? 4.278 -12.654 -23.944 1.00 91.62 194 PRO A N 1
ATOM 1539 C CA . PRO A 1 194 ? 4.593 -14.055 -24.241 1.00 91.62 194 PRO A CA 1
ATOM 1540 C C . PRO A 1 194 ? 5.658 -14.667 -23.323 1.00 91.62 194 PRO A C 1
ATOM 1542 O O . PRO A 1 194 ? 5.729 -15.888 -23.187 1.00 91.62 194 PRO A O 1
ATOM 1545 N N . GLN A 1 195 ? 6.492 -13.840 -22.688 1.00 92.94 195 GLN A N 1
ATOM 1546 C CA . GLN A 1 195 ? 7.579 -14.287 -21.815 1.00 92.94 195 GLN A CA 1
ATOM 1547 C C . GLN A 1 195 ? 7.125 -14.487 -20.361 1.00 92.94 195 GLN A C 1
ATOM 1549 O O . GLN A 1 195 ? 7.848 -15.089 -19.561 1.00 92.94 195 GLN A O 1
ATOM 1554 N N . CYS A 1 196 ? 5.926 -14.015 -20.010 1.00 91.81 196 CYS A N 1
ATOM 1555 C CA . CYS A 1 196 ? 5.323 -14.222 -18.701 1.00 91.81 196 CYS A CA 1
ATOM 1556 C C . CYS A 1 196 ? 4.977 -15.703 -18.485 1.00 91.81 196 CYS A C 1
ATOM 1558 O O . CYS A 1 196 ? 4.292 -16.328 -19.296 1.00 91.81 196 CYS A O 1
ATOM 1560 N N . ARG A 1 197 ? 5.394 -16.266 -17.349 1.00 90.69 197 ARG A N 1
ATOM 1561 C CA . ARG A 1 197 ? 5.140 -17.664 -16.975 1.00 90.69 197 ARG A CA 1
ATOM 1562 C C . ARG A 1 197 ? 4.301 -17.739 -15.713 1.00 90.69 197 ARG A C 1
ATOM 1564 O O . ARG A 1 197 ? 4.530 -17.000 -14.765 1.00 90.69 197 ARG A O 1
ATOM 1571 N N . GLN A 1 198 ? 3.352 -18.663 -15.675 1.00 86.31 198 GLN A N 1
ATOM 1572 C CA . GLN A 1 198 ? 2.552 -18.903 -14.481 1.00 86.31 198 GLN A CA 1
ATOM 1573 C C . GLN A 1 198 ? 3.380 -19.631 -13.409 1.00 86.31 198 GLN A C 1
ATOM 1575 O O . GLN A 1 198 ? 4.048 -20.625 -13.692 1.00 86.31 198 GLN A O 1
ATOM 1580 N N . THR A 1 199 ? 3.297 -19.171 -12.161 1.00 85.69 199 THR A N 1
ATOM 1581 C CA . THR A 1 199 ? 3.889 -19.816 -10.980 1.00 85.69 199 THR A CA 1
ATOM 1582 C C . THR A 1 199 ? 2.777 -20.252 -10.025 1.00 85.69 199 THR A C 1
ATOM 1584 O O . THR A 1 199 ? 2.501 -19.656 -8.983 1.00 85.69 199 THR A O 1
ATOM 1587 N N . GLY A 1 200 ? 2.092 -21.331 -10.415 1.00 84.12 200 GLY A N 1
ATOM 1588 C CA . GLY A 1 200 ? 0.928 -21.866 -9.705 1.00 84.12 200 GLY A CA 1
ATOM 1589 C C . GLY A 1 200 ? -0.355 -21.048 -9.906 1.00 84.12 200 GLY A C 1
ATOM 1590 O O . GLY A 1 200 ? -0.424 -20.129 -10.713 1.00 84.12 200 GLY A O 1
ATOM 1591 N N . PHE A 1 201 ? -1.411 -21.381 -9.162 1.00 83.00 201 PHE A N 1
ATOM 1592 C CA . PHE A 1 201 ? -2.761 -20.830 -9.383 1.00 83.00 201 PHE A CA 1
ATOM 1593 C C . PHE A 1 201 ? -2.956 -19.351 -9.016 1.00 83.00 201 PHE A C 1
ATOM 1595 O O . PHE A 1 201 ? -4.002 -18.790 -9.316 1.00 83.00 201 PHE A O 1
ATOM 1602 N N . LEU A 1 202 ? -2.001 -18.740 -8.315 1.00 87.44 202 LEU A N 1
ATOM 1603 C CA . LEU A 1 202 ? -2.119 -17.381 -7.771 1.00 87.44 202 LEU A CA 1
ATOM 1604 C C . LEU A 1 202 ? -0.890 -16.523 -8.083 1.00 87.44 202 LEU A C 1
ATOM 1606 O O . LEU A 1 202 ? -0.700 -15.499 -7.436 1.00 87.44 202 LEU A O 1
ATOM 1610 N N . GLY A 1 203 ? -0.019 -16.955 -8.993 1.00 90.19 203 GLY A N 1
ATOM 1611 C CA . GLY A 1 203 ? 1.257 -16.294 -9.229 1.00 90.19 203 GLY A CA 1
ATOM 1612 C C . GLY A 1 203 ? 1.728 -16.399 -10.669 1.00 90.19 203 GLY A C 1
ATOM 1613 O O . GLY A 1 203 ? 1.305 -17.267 -11.435 1.00 90.19 203 GLY A O 1
ATOM 1614 N N . PHE A 1 204 ? 2.631 -15.497 -11.012 1.00 92.69 204 PHE A N 1
ATOM 1615 C CA . PHE A 1 204 ? 3.376 -15.465 -12.257 1.00 92.69 204 PHE A CA 1
ATOM 1616 C C . PHE A 1 204 ? 4.794 -14.925 -12.038 1.00 92.69 204 PHE A C 1
ATOM 1618 O O . PHE A 1 204 ? 5.112 -14.326 -11.005 1.00 92.69 204 PHE A O 1
ATOM 1625 N N . THR A 1 205 ? 5.637 -15.120 -13.044 1.00 92.50 205 THR A N 1
ATOM 1626 C CA . THR A 1 205 ? 6.958 -14.514 -13.203 1.00 92.50 205 THR A CA 1
ATOM 1627 C C . THR A 1 205 ? 7.098 -13.943 -14.608 1.00 92.50 205 THR A C 1
ATOM 1629 O O . THR A 1 205 ? 6.402 -14.353 -15.536 1.00 92.50 205 THR A O 1
ATOM 1632 N N . TYR A 1 206 ? 7.991 -12.974 -14.765 1.00 93.81 206 TYR A N 1
ATOM 1633 C CA . TYR A 1 206 ? 8.317 -12.342 -16.038 1.00 93.81 206 TYR A CA 1
ATOM 1634 C C . TYR A 1 206 ? 9.785 -11.892 -16.005 1.00 93.81 206 TYR A C 1
ATOM 1636 O O . TYR A 1 206 ? 10.309 -11.637 -14.914 1.00 93.81 206 TYR A O 1
ATOM 1644 N N . PRO A 1 207 ? 10.475 -11.852 -17.158 1.00 93.94 207 PRO A N 1
ATOM 1645 C CA . PRO A 1 207 ? 11.841 -11.337 -17.235 1.00 93.94 207 PRO A CA 1
ATOM 1646 C C . PRO A 1 207 ? 11.869 -9.829 -16.966 1.00 93.94 207 PRO A C 1
ATOM 1648 O O . PRO A 1 207 ? 10.841 -9.169 -17.072 1.00 93.94 207 PRO A O 1
ATOM 1651 N N . GLU A 1 208 ? 13.038 -9.270 -16.647 1.00 93.25 208 GLU A N 1
ATOM 1652 C CA . GLU A 1 208 ? 13.192 -7.822 -16.456 1.00 93.25 208 GLU A CA 1
ATOM 1653 C C . GLU A 1 208 ? 12.992 -7.064 -17.783 1.00 93.25 208 GLU A C 1
ATOM 1655 O O . GLU A 1 208 ? 13.858 -7.133 -18.660 1.00 93.25 208 GLU A O 1
ATOM 1660 N N . PRO A 1 209 ? 11.891 -6.308 -17.959 1.00 94.88 209 PRO A N 1
ATOM 1661 C CA . PRO A 1 209 ? 11.597 -5.603 -19.195 1.00 94.88 209 PRO A CA 1
ATOM 1662 C C . PRO A 1 209 ? 12.296 -4.238 -19.192 1.00 94.88 209 PRO A C 1
ATOM 1664 O O . PRO A 1 209 ? 11.657 -3.188 -19.160 1.00 94.88 209 PRO A O 1
ATOM 1667 N N . PHE A 1 210 ? 13.631 -4.250 -19.189 1.00 94.94 210 PHE A N 1
ATOM 1668 C CA . PHE A 1 210 ? 14.442 -3.051 -18.957 1.00 94.94 210 PHE A CA 1
ATOM 1669 C C . PHE A 1 210 ? 14.118 -1.904 -19.925 1.00 94.94 210 PHE A C 1
ATOM 1671 O O . PHE A 1 210 ? 13.922 -0.773 -19.490 1.00 94.94 210 PHE A O 1
ATOM 1678 N N . ASN A 1 211 ? 13.965 -2.199 -21.219 1.00 94.81 211 ASN A N 1
ATOM 1679 C CA . ASN A 1 211 ? 13.618 -1.187 -22.222 1.00 94.81 211 ASN A CA 1
ATOM 1680 C C . ASN A 1 211 ? 12.246 -0.549 -21.954 1.00 94.81 211 ASN A C 1
ATOM 1682 O O . ASN A 1 211 ? 12.102 0.664 -22.075 1.00 94.81 211 ASN A O 1
ATOM 1686 N N . LEU A 1 212 ? 11.258 -1.344 -21.527 1.00 94.62 212 LEU A N 1
ATOM 1687 C CA . LEU A 1 212 ? 9.935 -0.840 -21.153 1.00 94.62 212 LEU A CA 1
ATOM 1688 C C . LEU A 1 212 ? 10.015 0.066 -19.920 1.00 94.62 212 LEU A C 1
ATOM 1690 O O . LEU A 1 212 ? 9.401 1.131 -19.900 1.00 94.62 212 LEU A O 1
ATOM 1694 N N . TRP A 1 213 ? 10.804 -0.318 -18.913 1.00 96.19 213 TRP A N 1
ATOM 1695 C CA . TRP A 1 213 ? 11.017 0.515 -17.729 1.00 96.19 213 TRP A CA 1
ATOM 1696 C C . TRP A 1 213 ? 11.681 1.850 -18.061 1.00 96.19 213 TRP A C 1
ATOM 1698 O O . TRP A 1 213 ? 11.258 2.870 -17.526 1.00 96.19 213 TRP A O 1
ATOM 1708 N N . ILE A 1 214 ? 12.680 1.869 -18.946 1.00 95.50 214 ILE A N 1
ATOM 1709 C CA . ILE A 1 214 ? 13.347 3.110 -19.360 1.00 95.50 214 ILE A CA 1
ATOM 1710 C C . ILE A 1 214 ? 12.369 4.048 -20.075 1.00 95.50 214 ILE A C 1
ATOM 1712 O O . ILE A 1 214 ? 12.300 5.225 -19.722 1.00 95.50 214 ILE A O 1
ATOM 1716 N N . GLN A 1 215 ? 11.569 3.533 -21.014 1.00 94.00 215 GLN A N 1
ATOM 1717 C CA . GLN A 1 215 ? 10.588 4.354 -21.732 1.00 94.00 215 GLN A CA 1
ATOM 1718 C C . GLN A 1 215 ? 9.511 4.914 -20.796 1.00 94.00 215 GLN A C 1
ATOM 1720 O O . GLN A 1 215 ? 9.217 6.111 -20.808 1.00 94.00 215 GLN A O 1
ATOM 1725 N N . LEU A 1 216 ? 8.969 4.077 -19.907 1.00 93.00 216 LEU A N 1
ATOM 1726 C CA . LEU A 1 216 ? 7.990 4.528 -18.919 1.00 93.00 216 LEU A CA 1
ATOM 1727 C C . LEU A 1 216 ? 8.580 5.521 -17.918 1.00 93.00 216 LEU A C 1
ATOM 1729 O O . LEU A 1 216 ? 7.891 6.458 -17.524 1.00 93.00 216 LEU A O 1
ATOM 1733 N N . ASN A 1 217 ? 9.841 5.355 -17.519 1.00 94.44 217 ASN A N 1
ATOM 1734 C CA . ASN A 1 217 ? 10.515 6.290 -16.623 1.00 94.44 217 ASN A CA 1
ATOM 1735 C C . ASN A 1 217 ? 10.570 7.702 -17.224 1.00 94.44 217 ASN A C 1
ATOM 1737 O O . ASN A 1 217 ? 10.279 8.662 -16.514 1.00 94.44 217 ASN A O 1
ATOM 1741 N N . THR A 1 218 ? 10.863 7.836 -18.521 1.00 92.88 218 THR A N 1
ATOM 1742 C CA . THR A 1 218 ? 10.827 9.133 -19.219 1.00 92.88 218 THR A CA 1
ATOM 1743 C C . THR A 1 218 ? 9.433 9.757 -19.145 1.00 92.88 218 THR A C 1
ATOM 1745 O O . THR A 1 218 ? 9.284 10.881 -18.663 1.00 92.88 218 THR A O 1
ATOM 1748 N N . ILE A 1 219 ? 8.397 8.991 -19.503 1.00 90.62 219 ILE A N 1
ATOM 1749 C CA . ILE A 1 219 ? 6.999 9.452 -19.480 1.00 90.62 219 ILE A CA 1
ATOM 1750 C C . ILE A 1 219 ? 6.575 9.877 -18.064 1.00 90.62 219 ILE A C 1
ATOM 1752 O O . ILE A 1 219 ? 5.955 10.927 -17.874 1.00 90.62 219 ILE A O 1
ATOM 1756 N N . TYR A 1 220 ? 6.897 9.079 -17.043 1.00 90.94 220 TYR A N 1
ATOM 1757 C CA . TYR A 1 220 ? 6.556 9.405 -15.658 1.00 90.94 220 TYR A CA 1
ATOM 1758 C C . TYR A 1 220 ? 7.332 10.614 -15.138 1.00 90.94 220 TYR A C 1
ATOM 1760 O O . TYR A 1 220 ? 6.760 11.431 -14.416 1.00 90.94 220 TYR A O 1
ATOM 1768 N N . LEU A 1 221 ? 8.601 10.773 -15.515 1.00 91.88 221 LEU A N 1
ATOM 1769 C CA . LEU A 1 221 ? 9.411 11.918 -15.110 1.00 91.88 221 LEU A CA 1
ATOM 1770 C C . LEU A 1 221 ? 8.867 13.231 -15.681 1.00 91.88 221 LEU A C 1
ATOM 1772 O O . LEU A 1 221 ? 8.794 14.225 -14.953 1.00 91.88 221 LEU A O 1
ATOM 1776 N N . GLU A 1 222 ? 8.451 13.237 -16.946 1.00 88.88 222 GLU A N 1
ATOM 1777 C CA . GLU A 1 222 ? 7.803 14.390 -17.577 1.00 88.88 222 GLU A CA 1
ATOM 1778 C C . GLU A 1 222 ? 6.511 14.764 -16.845 1.00 88.88 222 GLU A C 1
ATOM 1780 O O . GLU A 1 222 ? 6.340 15.916 -16.436 1.00 88.88 222 GLU A O 1
ATOM 1785 N N . ARG A 1 223 ? 5.646 13.775 -16.576 1.00 85.56 223 ARG A N 1
ATOM 1786 C CA . ARG A 1 223 ? 4.393 13.975 -15.827 1.00 85.56 223 ARG A CA 1
ATOM 1787 C C . ARG A 1 223 ? 4.648 14.547 -14.431 1.00 85.56 223 ARG A C 1
ATOM 1789 O O . ARG A 1 223 ? 4.032 15.541 -14.057 1.00 85.56 223 ARG A O 1
ATOM 1796 N N . LEU A 1 224 ? 5.577 13.961 -13.671 1.00 85.69 224 LEU A N 1
ATOM 1797 C CA . LEU A 1 224 ? 5.940 14.433 -12.328 1.00 85.69 224 LEU A CA 1
ATOM 1798 C C . LEU A 1 224 ? 6.517 15.848 -12.350 1.00 85.69 224 LEU A C 1
ATOM 1800 O O . LEU A 1 224 ? 6.275 16.633 -11.435 1.00 85.69 224 LEU A O 1
ATOM 1804 N N . THR A 1 225 ? 7.290 16.179 -13.383 1.00 85.00 225 THR A N 1
ATOM 1805 C CA . THR A 1 225 ? 7.866 17.515 -13.541 1.00 85.00 225 THR A CA 1
ATOM 1806 C C . THR A 1 225 ? 6.785 18.547 -13.842 1.00 85.00 225 THR A C 1
ATOM 1808 O O . THR A 1 225 ? 6.817 19.619 -13.244 1.00 85.00 225 THR A O 1
ATOM 1811 N N . ALA A 1 226 ? 5.800 18.204 -14.676 1.00 81.25 226 ALA A N 1
ATOM 1812 C CA . ALA A 1 226 ? 4.689 19.086 -15.025 1.00 81.25 226 ALA A CA 1
ATOM 1813 C C . ALA A 1 226 ? 3.772 19.414 -13.831 1.00 81.25 226 ALA A C 1
ATOM 1815 O O . ALA A 1 226 ? 3.293 20.539 -13.720 1.00 81.25 226 ALA A O 1
ATOM 1816 N N . ILE A 1 227 ? 3.543 18.458 -12.923 1.00 76.38 227 ILE A N 1
ATOM 1817 C CA . ILE A 1 227 ? 2.644 18.648 -11.765 1.00 76.38 227 ILE A CA 1
ATOM 1818 C C . ILE A 1 227 ? 3.361 19.138 -10.497 1.00 76.38 227 ILE A C 1
ATOM 1820 O O . ILE A 1 227 ? 2.717 19.535 -9.522 1.00 76.38 227 ILE A O 1
ATOM 1824 N N . SER A 1 228 ? 4.695 19.089 -10.461 1.00 75.56 228 SER A N 1
ATOM 1825 C CA . SER A 1 228 ? 5.457 19.436 -9.262 1.00 75.56 228 SER A CA 1
ATOM 1826 C C . SER A 1 228 ? 5.512 20.946 -9.043 1.00 75.56 228 SER A C 1
ATOM 1828 O O . SER A 1 228 ? 6.141 21.678 -9.800 1.00 75.56 228 SER A O 1
ATOM 1830 N N . ARG A 1 229 ? 4.992 21.395 -7.897 1.00 77.06 229 ARG A N 1
ATOM 1831 C CA . ARG A 1 229 ? 5.067 22.799 -7.456 1.00 77.06 229 ARG A CA 1
ATOM 1832 C C . ARG A 1 229 ? 6.423 23.195 -6.855 1.00 77.06 229 ARG A C 1
ATOM 1834 O O . ARG A 1 229 ? 6.727 24.377 -6.746 1.00 77.06 229 ARG A O 1
ATOM 1841 N N . TRP A 1 230 ? 7.233 22.220 -6.438 1.00 76.88 230 TRP A N 1
ATOM 1842 C CA . TRP A 1 230 ? 8.505 22.467 -5.753 1.00 76.88 230 TRP A CA 1
ATOM 1843 C C . TRP A 1 230 ? 9.652 22.721 -6.734 1.00 76.88 230 TRP A C 1
ATOM 1845 O O . TRP A 1 230 ? 9.700 22.128 -7.813 1.00 76.88 230 TRP A O 1
ATOM 1855 N N . GLN A 1 231 ? 10.623 23.548 -6.346 1.00 83.06 231 GLN A N 1
ATOM 1856 C CA . GLN A 1 231 ? 11.843 23.754 -7.131 1.00 83.06 231 GLN A CA 1
ATOM 1857 C C . GLN A 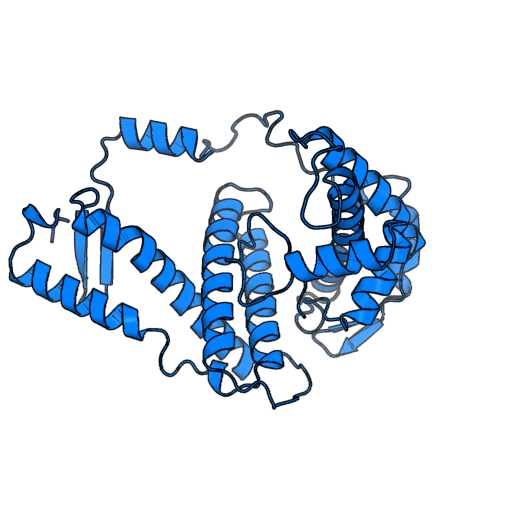1 231 ? 12.735 22.505 -7.092 1.00 83.06 231 GLN A C 1
ATOM 1859 O O . GLN A 1 231 ? 12.865 21.851 -6.058 1.00 83.06 231 GLN A O 1
ATOM 1864 N N . GLY A 1 232 ? 13.366 22.165 -8.219 1.00 82.88 232 GLY A N 1
ATOM 1865 C CA . GLY A 1 232 ? 14.222 20.975 -8.324 1.00 82.88 232 GLY A CA 1
ATOM 1866 C C . GLY A 1 232 ? 15.508 21.047 -7.489 1.00 82.88 232 GLY A C 1
ATOM 1867 O O . GLY A 1 232 ? 16.056 20.011 -7.122 1.00 82.88 232 GLY A O 1
ATOM 1868 N N . THR A 1 233 ? 15.959 22.260 -7.163 1.00 88.25 233 THR A N 1
ATOM 1869 C CA . THR A 1 233 ? 17.163 22.551 -6.367 1.00 88.25 233 THR A CA 1
ATOM 1870 C C . THR A 1 233 ? 16.965 22.364 -4.865 1.00 88.25 233 THR A C 1
ATOM 1872 O O . THR A 1 233 ? 17.957 22.316 -4.136 1.00 88.25 233 THR A O 1
ATOM 1875 N N . LEU A 1 234 ? 15.713 22.243 -4.402 1.00 87.94 234 LEU A N 1
ATOM 1876 C CA . LEU A 1 234 ? 15.394 22.012 -2.997 1.00 87.94 234 LEU A CA 1
ATOM 1877 C C . LEU A 1 234 ? 16.108 20.748 -2.515 1.00 87.94 234 LEU A C 1
ATOM 1879 O O . LEU A 1 234 ? 15.907 19.666 -3.070 1.00 87.94 234 LEU A O 1
ATOM 1883 N N . GLN A 1 235 ? 16.941 20.898 -1.491 1.00 88.06 235 GLN A N 1
ATOM 1884 C CA . GLN A 1 235 ? 17.653 19.783 -0.885 1.00 88.06 235 GLN A CA 1
ATOM 1885 C C . GLN A 1 235 ? 16.733 19.055 0.091 1.00 88.06 235 GLN A C 1
ATOM 1887 O O . GLN A 1 235 ? 16.108 19.665 0.957 1.00 88.06 235 GLN A O 1
ATOM 1892 N N . LEU A 1 236 ? 16.658 17.742 -0.068 1.00 81.94 236 LEU A N 1
ATOM 1893 C CA . LEU A 1 236 ? 16.110 16.816 0.910 1.00 81.94 236 LEU A CA 1
ATOM 1894 C C . LEU A 1 236 ? 17.279 16.240 1.724 1.00 81.94 236 LEU A C 1
ATOM 1896 O O . LEU A 1 236 ? 18.411 16.728 1.669 1.00 81.94 236 LEU A O 1
ATOM 1900 N N . ASN A 1 237 ? 17.029 15.189 2.499 1.00 78.56 237 ASN A N 1
ATOM 1901 C CA . ASN A 1 237 ? 18.059 14.574 3.328 1.00 78.56 237 ASN A CA 1
ATOM 1902 C C . ASN A 1 237 ? 19.000 13.674 2.499 1.00 78.56 237 ASN A C 1
ATOM 1904 O O . ASN A 1 237 ? 18.845 12.456 2.461 1.00 78.56 237 ASN A O 1
ATOM 1908 N N . GLY A 1 238 ? 19.981 14.284 1.828 1.00 85.31 238 GLY A N 1
ATOM 1909 C CA . GLY A 1 238 ? 21.031 13.578 1.079 1.00 85.31 238 GLY A CA 1
ATOM 1910 C C . GLY A 1 238 ? 20.793 13.441 -0.429 1.00 85.31 238 GLY A C 1
ATOM 1911 O O . GLY A 1 238 ? 21.564 12.750 -1.094 1.00 85.31 238 GLY A O 1
ATOM 1912 N N . TYR A 1 239 ? 19.753 14.082 -0.963 1.00 92.06 239 TYR A N 1
ATOM 1913 C CA . TYR A 1 239 ? 19.465 14.201 -2.396 1.00 92.06 239 TYR A CA 1
ATOM 1914 C C . TYR A 1 239 ? 18.548 15.406 -2.654 1.00 92.06 239 TYR A C 1
ATOM 1916 O O . TYR A 1 239 ? 17.896 15.898 -1.738 1.00 92.06 239 TYR A O 1
ATOM 1924 N N . SER A 1 240 ? 18.481 15.902 -3.886 1.00 92.69 240 SER A N 1
ATOM 1925 C CA . SER A 1 240 ? 17.602 17.012 -4.267 1.00 92.69 240 SER A CA 1
ATOM 1926 C C . SER A 1 240 ? 16.200 16.543 -4.658 1.00 92.69 240 SER A C 1
ATOM 1928 O O . SER A 1 240 ? 15.977 15.384 -5.010 1.00 92.69 240 SER A O 1
ATOM 1930 N N . MET A 1 241 ? 15.240 17.464 -4.686 1.00 89.81 241 MET A N 1
ATOM 1931 C CA . MET A 1 241 ? 13.891 17.198 -5.185 1.00 89.81 241 MET A CA 1
ATOM 1932 C C . MET A 1 241 ? 13.894 16.724 -6.649 1.00 89.81 241 MET A C 1
ATOM 1934 O O . MET A 1 241 ? 13.087 15.877 -7.028 1.00 89.81 241 MET A O 1
ATOM 1938 N N . ALA A 1 242 ? 14.813 17.222 -7.483 1.00 91.44 242 ALA A N 1
ATOM 1939 C CA . ALA A 1 242 ? 14.978 16.726 -8.851 1.00 91.44 242 ALA A CA 1
ATOM 1940 C C . ALA A 1 242 ? 15.455 15.262 -8.883 1.00 91.44 242 ALA A C 1
ATOM 1942 O O . ALA A 1 242 ? 14.937 14.456 -9.658 1.00 91.44 242 ALA A O 1
ATOM 1943 N N . GLN A 1 243 ? 16.403 14.900 -8.014 1.00 94.56 243 GLN A N 1
ATOM 1944 C CA . GLN A 1 243 ? 16.868 13.518 -7.871 1.00 94.56 243 GLN A CA 1
ATOM 1945 C C . GLN A 1 243 ? 15.751 12.613 -7.340 1.00 94.56 243 GLN A C 1
ATOM 1947 O O . GLN A 1 243 ? 15.552 11.521 -7.866 1.00 94.56 243 GLN A O 1
ATOM 1952 N N . PHE A 1 244 ? 14.952 13.093 -6.383 1.00 92.12 244 PHE A N 1
ATOM 1953 C CA . PHE A 1 244 ? 13.780 12.367 -5.902 1.00 92.12 244 PHE A CA 1
ATOM 1954 C C . PHE A 1 244 ? 12.781 12.076 -7.021 1.00 92.12 244 PHE A C 1
ATOM 1956 O O . PHE A 1 244 ? 12.345 10.940 -7.151 1.00 92.12 244 PHE A O 1
ATOM 1963 N N . ARG A 1 245 ? 12.449 13.058 -7.872 1.00 91.31 245 ARG A N 1
ATOM 1964 C CA . ARG A 1 245 ? 11.524 12.844 -9.001 1.00 91.31 245 ARG A CA 1
ATOM 1965 C C . ARG A 1 245 ? 12.024 11.786 -9.973 1.00 91.31 245 ARG A C 1
ATOM 1967 O O . ARG A 1 245 ? 11.234 10.961 -10.408 1.00 91.31 245 ARG A O 1
ATOM 1974 N N . ARG A 1 246 ? 13.323 11.789 -10.289 1.00 95.12 246 ARG A N 1
ATOM 1975 C CA . ARG A 1 246 ? 13.942 10.767 -11.150 1.00 95.12 246 ARG A CA 1
ATOM 1976 C C . ARG A 1 246 ? 13.865 9.378 -10.525 1.00 95.12 246 ARG A C 1
ATOM 1978 O O . ARG A 1 246 ? 13.501 8.423 -11.200 1.00 95.12 246 ARG A O 1
ATOM 1985 N N . PHE A 1 247 ? 14.165 9.272 -9.234 1.00 95.44 247 PHE A N 1
ATOM 1986 C CA . PHE A 1 247 ? 13.996 8.030 -8.485 1.00 95.44 247 PHE A CA 1
ATOM 1987 C C . PHE A 1 247 ? 12.527 7.569 -8.483 1.00 95.44 247 PHE A C 1
ATOM 1989 O O . PHE A 1 247 ? 12.229 6.405 -8.737 1.00 95.44 247 PHE A O 1
ATOM 1996 N N . TYR A 1 248 ? 11.602 8.493 -8.235 1.00 92.44 248 TYR A N 1
ATOM 1997 C CA . TYR A 1 248 ? 10.175 8.219 -8.133 1.00 92.44 248 TYR A CA 1
ATOM 1998 C C . TYR A 1 248 ? 9.568 7.798 -9.474 1.00 92.44 248 TYR A C 1
ATOM 2000 O O . TYR A 1 248 ? 8.773 6.866 -9.521 1.00 92.44 248 TYR A O 1
ATOM 2008 N N . ALA A 1 249 ? 9.978 8.433 -10.573 1.00 94.06 249 ALA A N 1
ATOM 2009 C CA . ALA A 1 249 ? 9.602 8.038 -11.927 1.00 94.06 249 ALA A CA 1
ATOM 2010 C C . ALA A 1 249 ? 10.044 6.602 -12.241 1.00 94.06 249 ALA A C 1
ATOM 2012 O O . ALA A 1 249 ? 9.257 5.822 -12.775 1.00 94.06 249 ALA A O 1
ATOM 2013 N N . ALA A 1 250 ? 11.259 6.224 -11.833 1.00 96.44 250 ALA A N 1
ATOM 2014 C CA . ALA A 1 250 ? 11.767 4.868 -12.004 1.00 96.44 250 ALA A CA 1
ATOM 2015 C C . ALA A 1 250 ? 10.969 3.850 -11.177 1.00 96.44 250 ALA A C 1
ATOM 2017 O O . ALA A 1 250 ? 10.656 2.763 -11.664 1.00 96.44 250 ALA A O 1
ATOM 2018 N N . LEU A 1 251 ? 10.593 4.216 -9.947 1.00 94.50 251 LEU A N 1
ATOM 2019 C CA . LEU A 1 251 ? 9.729 3.398 -9.099 1.00 94.50 251 LEU A CA 1
ATOM 2020 C C . LEU A 1 251 ? 8.338 3.212 -9.724 1.00 94.50 251 LEU A C 1
ATOM 2022 O O . LEU A 1 251 ? 7.855 2.085 -9.789 1.00 94.50 251 LEU A O 1
ATOM 2026 N N . LEU A 1 252 ? 7.721 4.284 -10.237 1.00 92.25 252 LEU A N 1
ATOM 2027 C CA . LEU A 1 252 ? 6.440 4.217 -10.949 1.00 92.25 252 LEU A CA 1
ATOM 2028 C C . LEU A 1 252 ? 6.526 3.365 -12.218 1.00 92.25 252 LEU A C 1
ATOM 2030 O O . LEU A 1 252 ? 5.623 2.577 -12.475 1.00 92.25 252 LEU A O 1
ATOM 2034 N N . ALA A 1 253 ? 7.603 3.483 -12.996 1.00 94.31 253 ALA A N 1
ATOM 2035 C CA . ALA A 1 253 ? 7.814 2.666 -14.188 1.00 94.31 253 ALA A CA 1
ATOM 2036 C C . ALA A 1 253 ? 7.865 1.176 -13.844 1.00 94.31 253 ALA A C 1
ATOM 2038 O O . ALA A 1 253 ? 7.196 0.353 -14.468 1.00 94.31 253 ALA A O 1
ATOM 2039 N N . LEU A 1 254 ? 8.629 0.833 -12.811 1.00 95.12 254 LEU A N 1
ATOM 2040 C CA . LEU A 1 254 ? 8.789 -0.536 -12.359 1.00 95.12 254 LEU A CA 1
ATOM 2041 C C . LEU A 1 254 ? 7.477 -1.108 -11.793 1.00 95.12 254 LEU A C 1
ATOM 2043 O O . LEU A 1 254 ? 7.072 -2.204 -12.193 1.00 95.12 254 LEU A O 1
ATOM 2047 N N . CYS A 1 255 ? 6.800 -0.369 -10.909 1.00 92.50 255 CYS A N 1
ATOM 2048 C CA . CYS A 1 255 ? 5.532 -0.788 -10.309 1.00 92.50 255 CYS A CA 1
ATOM 2049 C C . CYS A 1 255 ? 4.387 -0.821 -11.329 1.00 92.50 255 CYS A C 1
ATOM 2051 O O . CYS A 1 255 ? 3.624 -1.779 -11.331 1.00 92.50 255 CYS A O 1
ATOM 2053 N N . GLY A 1 256 ? 4.302 0.155 -12.234 1.00 91.06 256 GLY A N 1
ATOM 2054 C CA . GLY A 1 256 ? 3.245 0.230 -13.244 1.00 91.06 256 GLY A CA 1
ATOM 2055 C C . GLY A 1 256 ? 3.292 -0.928 -14.241 1.00 91.06 256 GLY A C 1
ATOM 2056 O O . GLY A 1 256 ? 2.255 -1.480 -14.595 1.00 91.06 256 GLY A O 1
ATOM 2057 N N . VAL A 1 257 ? 4.490 -1.380 -14.639 1.00 93.31 257 VAL A N 1
ATOM 2058 C CA . VAL A 1 257 ? 4.618 -2.612 -15.441 1.00 93.31 257 VAL A CA 1
ATOM 2059 C C . VAL A 1 257 ? 4.140 -3.828 -14.655 1.00 93.31 257 VAL A C 1
ATOM 2061 O O . VAL A 1 257 ? 3.445 -4.681 -15.199 1.00 93.31 257 VAL A O 1
ATOM 2064 N N . HIS A 1 258 ? 4.510 -3.923 -13.379 1.00 94.12 258 HIS A N 1
ATOM 2065 C CA . HIS A 1 258 ? 4.106 -5.039 -12.534 1.00 94.12 258 HIS A CA 1
ATOM 2066 C C . HIS A 1 258 ? 2.581 -5.103 -12.351 1.00 94.12 258 HIS A C 1
ATOM 2068 O O . HIS A 1 258 ? 1.981 -6.156 -12.562 1.00 94.12 258 HIS A O 1
ATOM 2074 N N . GLU A 1 259 ? 1.966 -3.967 -12.026 1.00 91.12 259 GLU A N 1
ATOM 2075 C CA . GLU A 1 259 ? 0.519 -3.787 -11.897 1.00 91.12 259 GLU A CA 1
ATOM 2076 C C . GLU A 1 259 ? -0.210 -4.162 -13.191 1.00 91.12 259 GLU A C 1
ATOM 2078 O O . GLU A 1 259 ? -1.148 -4.959 -13.165 1.00 91.12 259 GLU A O 1
ATOM 2083 N N . PHE A 1 260 ? 0.279 -3.695 -14.343 1.00 90.88 260 PHE A N 1
ATOM 2084 C CA . PHE A 1 260 ? -0.296 -4.052 -15.637 1.00 90.88 260 PHE A CA 1
ATOM 2085 C C . PHE A 1 260 ? -0.261 -5.559 -15.905 1.00 90.88 260 PHE A C 1
ATOM 2087 O O . PHE A 1 260 ? -1.240 -6.124 -16.391 1.00 90.88 260 PHE A O 1
ATOM 2094 N N . ILE A 1 261 ? 0.834 -6.245 -15.565 1.00 91.62 261 ILE A N 1
ATOM 2095 C CA . ILE A 1 261 ? 0.907 -7.701 -15.741 1.00 91.62 261 ILE A CA 1
ATOM 2096 C C . ILE A 1 261 ? -0.031 -8.417 -14.755 1.00 91.62 261 ILE A C 1
ATOM 2098 O O . ILE A 1 261 ? -0.648 -9.415 -15.132 1.00 91.62 261 ILE A O 1
ATOM 2102 N N . CYS A 1 262 ? -0.183 -7.916 -13.523 1.00 91.88 262 CYS A N 1
ATOM 2103 C CA . CYS A 1 262 ? -1.176 -8.425 -12.571 1.00 91.88 262 CYS A CA 1
ATOM 2104 C C . CYS A 1 262 ? -2.596 -8.322 -13.139 1.00 91.88 262 CYS A C 1
ATOM 2106 O O . CYS A 1 262 ? -3.320 -9.319 -13.130 1.00 91.88 262 CYS A O 1
ATOM 2108 N N . TYR A 1 263 ? -2.954 -7.164 -13.697 1.00 89.31 263 TYR A N 1
ATOM 2109 C CA . TYR A 1 263 ? -4.235 -6.932 -14.364 1.00 89.31 263 TYR A CA 1
ATOM 2110 C C . TYR A 1 263 ? -4.428 -7.843 -15.585 1.00 89.31 263 TYR A C 1
ATOM 2112 O O . TYR A 1 263 ? -5.444 -8.530 -15.706 1.00 89.31 263 TYR A O 1
ATOM 2120 N N . PHE A 1 264 ? -3.426 -7.923 -16.468 1.00 88.56 264 PHE A N 1
ATOM 2121 C CA . PHE A 1 264 ? -3.452 -8.810 -17.632 1.00 88.56 264 PHE A CA 1
ATOM 2122 C C . PHE A 1 264 ? -3.698 -10.266 -17.224 1.00 88.56 264 PHE A C 1
ATOM 2124 O O . PHE A 1 264 ? -4.537 -10.951 -17.815 1.00 88.56 264 PHE A O 1
ATOM 2131 N N . TRP A 1 265 ? -2.998 -10.744 -16.192 1.00 87.06 265 TRP A N 1
ATOM 2132 C CA . TRP A 1 265 ? -3.212 -12.092 -15.684 1.00 87.06 265 TRP A CA 1
ATOM 2133 C C . TRP A 1 265 ? -4.590 -12.262 -15.069 1.00 87.06 265 TRP A C 1
ATOM 2135 O O . TRP A 1 265 ? -5.252 -13.245 -15.394 1.00 87.06 265 TRP A O 1
ATOM 2145 N N . ALA A 1 266 ? -5.045 -11.316 -14.247 1.00 87.94 266 ALA A N 1
ATOM 2146 C CA . ALA A 1 266 ? -6.368 -11.368 -13.639 1.00 87.94 266 ALA A CA 1
ATOM 2147 C C . ALA A 1 266 ? -7.464 -11.598 -14.688 1.00 87.94 266 ALA A C 1
ATOM 2149 O O . ALA A 1 266 ? -8.286 -12.495 -14.509 1.00 87.94 266 ALA A O 1
ATOM 2150 N N . ASN A 1 267 ? -7.387 -10.898 -15.823 1.00 87.12 267 ASN A N 1
ATOM 2151 C CA . ASN A 1 267 ? -8.305 -11.079 -16.948 1.00 87.12 267 ASN A CA 1
ATOM 2152 C C . ASN A 1 267 ? -8.110 -12.413 -17.675 1.00 87.12 267 ASN A C 1
ATOM 2154 O O . ASN A 1 267 ? -9.079 -13.096 -17.997 1.00 87.12 267 ASN A O 1
ATOM 2158 N N . LYS A 1 268 ? -6.860 -12.819 -17.926 1.00 84.94 268 LYS A N 1
ATOM 2159 C CA . LYS A 1 268 ? -6.557 -14.040 -18.686 1.00 84.94 268 LYS A CA 1
ATOM 2160 C C . LYS A 1 268 ? -6.979 -15.324 -17.966 1.00 84.94 268 LYS A C 1
ATOM 2162 O O . LYS A 1 268 ? -7.363 -16.284 -18.627 1.00 84.94 268 LYS A O 1
ATOM 2167 N N . ILE A 1 269 ? -6.877 -15.365 -16.636 1.00 84.19 269 ILE A N 1
ATOM 2168 C CA . ILE A 1 269 ? -7.205 -16.553 -15.824 1.00 84.19 269 ILE A CA 1
ATOM 2169 C C . ILE A 1 269 ? -8.443 -16.364 -14.935 1.00 84.19 269 ILE A C 1
ATOM 2171 O O . ILE A 1 269 ? -8.724 -17.225 -14.101 1.00 84.19 269 ILE A O 1
ATOM 2175 N N . ASN A 1 270 ? -9.173 -15.256 -15.107 1.00 85.75 270 ASN A N 1
ATOM 2176 C CA . ASN A 1 270 ? -10.330 -14.856 -14.298 1.00 85.75 270 ASN A CA 1
ATOM 2177 C C . ASN A 1 270 ? -10.062 -14.920 -12.780 1.00 85.75 270 ASN A C 1
ATOM 2179 O O . ASN A 1 270 ? -10.880 -15.402 -11.992 1.00 85.75 270 ASN A O 1
ATOM 2183 N N . ARG A 1 271 ? -8.846 -14.534 -12.373 1.00 86.62 271 ARG A N 1
ATOM 2184 C CA . ARG A 1 271 ? -8.402 -14.596 -10.978 1.00 86.62 271 ARG A CA 1
ATOM 2185 C C . ARG A 1 271 ? -7.179 -13.727 -10.724 1.00 86.62 271 ARG A C 1
ATOM 2187 O O . ARG A 1 271 ? -6.142 -13.917 -11.353 1.00 86.62 271 ARG A O 1
ATOM 2194 N N . TYR A 1 272 ? -7.260 -12.852 -9.724 1.00 90.56 272 TYR A N 1
ATOM 2195 C CA . TYR A 1 272 ? -6.149 -11.971 -9.372 1.00 90.56 272 TYR A CA 1
ATOM 2196 C C . TYR A 1 272 ? -4.931 -12.742 -8.809 1.00 90.56 272 TYR A C 1
ATOM 2198 O O . TYR A 1 272 ? -5.096 -13.598 -7.926 1.00 90.56 272 TYR A O 1
ATOM 2206 N N . PRO A 1 273 ? -3.698 -12.469 -9.280 1.00 92.62 273 PRO A N 1
ATOM 2207 C CA . PRO A 1 273 ? -2.502 -13.225 -8.906 1.00 92.62 273 PRO A CA 1
ATOM 2208 C C . PRO A 1 273 ? -1.900 -12.764 -7.564 1.00 92.62 273 PRO A C 1
ATOM 2210 O O . PRO A 1 273 ? -0.799 -12.221 -7.504 1.00 92.62 273 PRO A O 1
ATOM 2213 N N . VAL A 1 274 ? -2.599 -13.019 -6.454 1.00 92.88 274 VAL A N 1
ATOM 2214 C CA . VAL A 1 274 ? -2.240 -12.511 -5.109 1.00 92.88 274 VAL A CA 1
ATOM 2215 C C . VAL A 1 274 ? -0.826 -12.881 -4.637 1.00 92.88 274 VAL A C 1
ATOM 2217 O O . VAL A 1 274 ? -0.193 -12.107 -3.922 1.00 92.88 274 VAL A O 1
ATOM 2220 N N . ASN A 1 275 ? -0.286 -14.043 -5.029 1.00 92.31 275 ASN A N 1
ATOM 2221 C CA . ASN A 1 275 ? 1.085 -14.413 -4.651 1.00 92.31 275 ASN A CA 1
ATOM 2222 C C . ASN A 1 275 ? 2.142 -13.549 -5.344 1.00 92.31 275 ASN A C 1
ATOM 2224 O O . ASN A 1 275 ? 3.248 -13.450 -4.813 1.00 92.31 275 ASN A O 1
ATOM 2228 N N . SER A 1 276 ? 1.805 -12.960 -6.492 1.00 91.56 276 SER A N 1
ATOM 2229 C CA . SER A 1 276 ? 2.677 -12.066 -7.250 1.00 91.56 276 SER A CA 1
ATOM 2230 C C . SER A 1 276 ? 2.309 -10.597 -7.096 1.00 91.56 276 SER A C 1
ATOM 2232 O O . SER A 1 276 ? 3.163 -9.789 -7.398 1.00 91.56 276 SER A O 1
ATOM 2234 N N . ALA A 1 277 ? 1.115 -10.259 -6.597 1.00 90.94 277 ALA A N 1
ATOM 2235 C CA . ALA A 1 277 ? 0.600 -8.889 -6.499 1.00 90.94 277 ALA A CA 1
ATOM 2236 C C . ALA A 1 277 ? 1.535 -7.903 -5.783 1.00 90.94 277 ALA A C 1
ATOM 2238 O O . ALA A 1 277 ? 1.596 -6.726 -6.127 1.00 90.94 277 ALA A O 1
ATOM 2239 N N . LEU A 1 278 ? 2.262 -8.385 -4.773 1.00 90.44 278 LEU A N 1
ATOM 2240 C CA . LEU A 1 278 ? 3.294 -7.603 -4.115 1.00 90.44 278 LEU A CA 1
ATOM 2241 C C . LEU A 1 278 ? 4.648 -7.886 -4.757 1.00 90.44 278 LEU A C 1
ATOM 2243 O O . LEU A 1 278 ? 5.187 -8.992 -4.639 1.00 90.44 278 LEU A O 1
ATOM 2247 N N . LEU A 1 279 ? 5.259 -6.846 -5.314 1.00 89.19 279 LEU A N 1
ATOM 2248 C CA . LEU A 1 279 ? 6.624 -6.922 -5.807 1.00 89.19 279 LEU A CA 1
ATOM 2249 C C . LEU A 1 279 ? 7.628 -6.916 -4.645 1.00 89.19 279 LEU A C 1
ATOM 2251 O O . LEU A 1 279 ? 8.169 -5.887 -4.250 1.00 89.19 279 LEU A O 1
ATOM 2255 N N . ALA A 1 280 ? 7.869 -8.089 -4.068 1.00 84.62 280 ALA A N 1
ATOM 2256 C CA . ALA A 1 280 ? 8.830 -8.263 -2.988 1.00 84.62 280 ALA A CA 1
ATOM 2257 C C . ALA A 1 280 ? 10.225 -8.586 -3.546 1.00 84.62 280 ALA A C 1
ATOM 2259 O O . ALA A 1 280 ? 10.438 -9.657 -4.116 1.00 84.62 280 ALA A O 1
ATOM 2260 N N . ARG A 1 281 ? 11.186 -7.685 -3.327 1.00 87.88 281 ARG A N 1
ATOM 2261 C CA . ARG A 1 281 ? 12.605 -7.846 -3.687 1.00 87.88 281 ARG A CA 1
ATOM 2262 C C . ARG A 1 281 ? 13.487 -7.573 -2.476 1.00 87.88 281 ARG A C 1
ATOM 2264 O O . ARG A 1 281 ? 13.062 -6.899 -1.539 1.00 87.88 281 ARG A O 1
ATOM 2271 N N . LYS A 1 282 ? 14.724 -8.073 -2.480 1.00 88.19 282 LYS A N 1
ATOM 2272 C CA . LYS A 1 282 ? 15.700 -7.675 -1.452 1.00 88.19 282 LYS A CA 1
ATOM 2273 C C . LYS A 1 282 ? 16.073 -6.206 -1.642 1.00 88.19 282 LYS A C 1
ATOM 2275 O O . LYS A 1 282 ? 16.141 -5.724 -2.769 1.00 88.19 282 LYS A O 1
ATOM 2280 N N . LYS A 1 283 ? 16.441 -5.514 -0.559 1.00 88.81 283 LYS A N 1
ATOM 2281 C CA . LYS A 1 283 ? 16.913 -4.118 -0.623 1.00 88.81 283 LYS A CA 1
ATOM 2282 C C . LYS A 1 283 ? 18.012 -3.894 -1.674 1.00 88.81 283 LYS A C 1
ATOM 2284 O O . LYS A 1 283 ? 17.965 -2.907 -2.395 1.00 88.81 283 LYS A O 1
ATOM 2289 N N . ALA A 1 284 ? 18.979 -4.808 -1.781 1.00 92.19 284 ALA A N 1
ATOM 2290 C CA . ALA A 1 284 ? 20.053 -4.707 -2.773 1.00 92.19 284 ALA A CA 1
ATOM 2291 C C . ALA A 1 284 ? 19.534 -4.789 -4.222 1.00 92.19 284 ALA A C 1
ATOM 2293 O O . ALA A 1 284 ? 19.980 -4.022 -5.065 1.00 92.19 284 ALA A O 1
ATOM 2294 N N . GLU A 1 285 ? 18.557 -5.660 -4.489 1.00 93.38 285 GLU A N 1
ATOM 2295 C CA . GLU A 1 285 ? 17.925 -5.810 -5.808 1.00 93.38 285 GLU A CA 1
ATOM 2296 C C . GLU A 1 285 ? 17.091 -4.572 -6.164 1.00 93.38 285 GLU A C 1
ATOM 2298 O O . GLU A 1 285 ? 17.132 -4.104 -7.300 1.00 93.38 285 GLU A O 1
ATOM 2303 N N . TRP A 1 286 ? 16.372 -4.007 -5.185 1.00 93.75 286 TRP A N 1
ATOM 2304 C CA . TRP A 1 286 ? 15.671 -2.731 -5.344 1.00 93.75 286 TRP A CA 1
ATOM 2305 C C . TRP A 1 286 ? 16.628 -1.602 -5.722 1.00 93.75 286 TRP A C 1
ATOM 2307 O O . TRP A 1 286 ? 16.361 -0.872 -6.674 1.00 93.75 286 TRP A O 1
ATOM 2317 N N . ILE A 1 287 ? 17.743 -1.477 -4.995 1.00 95.31 287 ILE A N 1
ATOM 2318 C CA . ILE A 1 287 ? 18.760 -0.458 -5.261 1.00 95.31 287 ILE A CA 1
ATOM 2319 C C . ILE A 1 287 ? 19.335 -0.635 -6.668 1.00 95.31 287 ILE A C 1
ATOM 2321 O O . ILE A 1 287 ? 19.316 0.320 -7.435 1.00 95.31 287 ILE A O 1
ATOM 2325 N N . ASP A 1 288 ? 19.806 -1.834 -7.016 1.00 96.56 288 ASP A N 1
ATOM 2326 C CA . ASP A 1 288 ? 20.416 -2.105 -8.323 1.00 96.56 288 ASP A CA 1
ATOM 2327 C C . ASP A 1 288 ? 19.460 -1.776 -9.479 1.00 96.56 288 ASP A C 1
ATOM 2329 O O . ASP A 1 288 ? 19.790 -1.001 -10.379 1.00 96.56 288 ASP A O 1
ATOM 2333 N N . THR A 1 289 ? 18.225 -2.278 -9.400 1.00 96.06 289 THR A N 1
ATOM 2334 C CA . THR A 1 289 ? 17.222 -2.066 -10.450 1.00 96.06 289 THR A CA 1
ATOM 2335 C C . THR A 1 289 ? 16.896 -0.577 -10.608 1.00 96.06 289 THR A C 1
ATOM 2337 O O . THR A 1 289 ? 16.882 -0.052 -11.721 1.00 96.06 289 THR A O 1
ATOM 2340 N N . LEU A 1 290 ? 16.665 0.135 -9.500 1.00 96.81 290 LEU A N 1
ATOM 2341 C CA . LEU A 1 290 ? 16.291 1.550 -9.539 1.00 96.81 290 LEU A CA 1
ATOM 2342 C C . LEU A 1 290 ? 17.463 2.456 -9.931 1.00 96.81 290 LEU A C 1
ATOM 2344 O O . LEU A 1 290 ? 17.229 3.467 -10.590 1.00 96.81 290 LEU A O 1
ATOM 2348 N N . VAL A 1 291 ? 18.710 2.099 -9.608 1.00 97.75 291 VAL A N 1
ATOM 2349 C CA . VAL A 1 291 ? 19.909 2.770 -10.143 1.00 97.75 291 VAL A CA 1
ATOM 2350 C C . VAL A 1 291 ? 19.930 2.658 -11.664 1.00 97.75 291 VAL A C 1
ATOM 2352 O O . VAL A 1 291 ? 20.033 3.678 -12.346 1.00 97.75 291 VAL A O 1
ATOM 2355 N N . ARG A 1 292 ? 19.755 1.443 -12.200 1.00 97.56 292 ARG A N 1
ATOM 2356 C CA . ARG A 1 292 ? 19.786 1.194 -13.647 1.00 97.56 292 ARG A CA 1
ATOM 2357 C C . ARG A 1 292 ? 18.674 1.935 -14.397 1.00 97.56 292 ARG A C 1
ATOM 2359 O O . ARG A 1 292 ? 18.928 2.437 -15.484 1.00 97.56 292 ARG A O 1
ATOM 2366 N N . ILE A 1 293 ? 17.467 2.028 -13.828 1.00 97.31 293 ILE A N 1
ATOM 2367 C CA . ILE A 1 293 ? 16.335 2.726 -14.465 1.00 97.31 293 ILE A CA 1
ATOM 2368 C C . ILE A 1 293 ? 16.462 4.252 -14.335 1.00 97.31 293 ILE A C 1
ATOM 2370 O O . ILE A 1 293 ? 16.264 4.978 -15.305 1.00 97.31 293 ILE A O 1
ATOM 2374 N N . SER A 1 294 ? 16.772 4.760 -13.137 1.00 96.81 294 SER A N 1
ATOM 2375 C CA . SER A 1 294 ? 16.782 6.209 -12.867 1.00 96.81 294 SER A CA 1
ATOM 2376 C C . SER A 1 294 ? 18.050 6.919 -13.350 1.00 96.81 294 SER A C 1
ATOM 2378 O O . SER A 1 294 ? 18.037 8.143 -13.539 1.00 96.81 294 SER A O 1
ATOM 2380 N N . GLY A 1 295 ? 19.153 6.181 -13.510 1.00 96.62 295 GLY A N 1
ATOM 2381 C CA . GLY A 1 295 ? 20.481 6.723 -13.798 1.00 96.62 295 GLY A CA 1
ATOM 2382 C C . GLY A 1 295 ? 21.038 7.594 -12.665 1.00 96.62 295 GLY A C 1
ATOM 2383 O O . GLY A 1 295 ? 21.731 8.573 -12.941 1.00 96.62 295 GLY A O 1
ATOM 2384 N N . LEU A 1 296 ? 20.657 7.319 -11.414 1.00 97.31 296 LEU A N 1
ATOM 2385 C CA . LEU A 1 296 ? 21.138 8.015 -10.215 1.00 97.31 296 LEU A CA 1
ATOM 2386 C C . LEU A 1 296 ? 22.205 7.196 -9.487 1.00 97.31 296 LEU A C 1
ATOM 2388 O O . LEU A 1 296 ? 22.226 5.971 -9.576 1.00 97.31 296 LEU A O 1
ATOM 2392 N N . ASP A 1 297 ? 23.031 7.871 -8.687 1.00 97.12 297 ASP A N 1
ATOM 2393 C CA . ASP A 1 297 ? 24.017 7.199 -7.844 1.00 97.12 297 ASP A CA 1
ATOM 2394 C C . ASP A 1 297 ? 23.365 6.257 -6.829 1.00 97.12 297 ASP A C 1
ATOM 2396 O O . ASP A 1 297 ? 22.349 6.571 -6.197 1.00 97.12 297 ASP A O 1
ATOM 2400 N N . GLN A 1 298 ? 24.032 5.132 -6.578 1.00 96.69 298 GLN A N 1
ATOM 2401 C CA . GLN A 1 298 ? 23.584 4.111 -5.631 1.00 96.69 298 GLN A CA 1
ATOM 2402 C C . GLN A 1 298 ? 23.277 4.680 -4.240 1.00 96.69 298 GLN A C 1
ATOM 2404 O O . GLN A 1 298 ? 22.300 4.284 -3.605 1.00 96.69 298 GLN A O 1
ATOM 2409 N N . LYS A 1 299 ? 24.087 5.637 -3.771 1.00 95.06 299 LYS A N 1
ATOM 2410 C CA . LYS A 1 299 ? 23.896 6.294 -2.472 1.00 95.06 299 LYS A CA 1
ATOM 2411 C C . LYS A 1 299 ? 22.582 7.079 -2.416 1.00 95.06 299 LYS A C 1
ATOM 2413 O O . LYS A 1 299 ? 21.889 7.012 -1.407 1.00 95.06 299 LYS A O 1
ATOM 2418 N N . ILE A 1 300 ? 22.228 7.781 -3.493 1.00 95.06 300 ILE A N 1
ATOM 2419 C CA . ILE A 1 300 ? 20.981 8.552 -3.590 1.00 95.06 300 ILE A CA 1
ATOM 2420 C C . ILE A 1 300 ? 19.784 7.606 -3.558 1.00 95.06 300 ILE A C 1
ATOM 2422 O O . ILE A 1 300 ? 18.871 7.791 -2.756 1.00 95.06 300 ILE A O 1
ATOM 2426 N N . VAL A 1 301 ? 19.815 6.560 -4.388 1.00 95.00 301 VAL A N 1
ATOM 2427 C CA . VAL A 1 301 ? 18.742 5.558 -4.459 1.00 95.00 301 VAL A CA 1
ATOM 2428 C C . VAL A 1 301 ? 18.562 4.855 -3.113 1.00 95.00 301 VAL A C 1
ATOM 2430 O O . VAL A 1 301 ? 17.438 4.699 -2.645 1.00 95.00 301 VAL A O 1
ATOM 2433 N N . ALA A 1 302 ? 19.654 4.480 -2.443 1.00 92.25 302 ALA A N 1
ATOM 2434 C CA . ALA A 1 302 ? 19.597 3.849 -1.128 1.00 92.25 302 ALA A CA 1
ATOM 2435 C C . ALA A 1 302 ? 18.970 4.759 -0.056 1.00 92.25 302 ALA A C 1
ATOM 2437 O O . ALA A 1 302 ? 18.193 4.266 0.765 1.00 92.25 302 ALA A O 1
ATOM 2438 N N . SER A 1 303 ? 19.280 6.061 -0.074 1.00 90.19 303 SER A N 1
ATOM 2439 C CA . SER A 1 303 ? 18.665 7.051 0.819 1.00 90.19 303 SER A CA 1
ATOM 2440 C C . SER A 1 303 ? 17.173 7.223 0.533 1.00 90.19 303 SER A C 1
ATOM 2442 O O . SER A 1 303 ? 16.368 7.148 1.457 1.00 90.19 303 SER A O 1
ATOM 2444 N N . ALA A 1 304 ? 16.785 7.366 -0.738 1.00 89.56 304 ALA A N 1
ATOM 2445 C CA . ALA A 1 304 ? 15.381 7.503 -1.124 1.00 89.56 304 ALA A CA 1
ATOM 2446 C C . ALA A 1 304 ? 14.555 6.253 -0.765 1.00 89.56 304 ALA A C 1
ATOM 2448 O O . ALA A 1 304 ? 13.445 6.372 -0.254 1.00 89.56 304 ALA A O 1
ATOM 2449 N N . ILE A 1 305 ? 15.109 5.047 -0.948 1.00 89.12 305 ILE A N 1
ATOM 2450 C CA . ILE A 1 305 ? 14.470 3.804 -0.489 1.00 89.12 305 ILE A CA 1
ATOM 2451 C C . ILE A 1 305 ? 14.307 3.815 1.031 1.00 89.12 305 ILE A C 1
ATOM 2453 O O . ILE A 1 305 ? 13.239 3.465 1.517 1.00 89.12 305 ILE A O 1
ATOM 2457 N N . ALA A 1 306 ? 15.334 4.216 1.787 1.00 84.38 306 ALA A N 1
ATOM 2458 C CA . ALA A 1 306 ? 15.244 4.268 3.245 1.00 84.38 306 ALA A CA 1
ATOM 2459 C C . ALA A 1 306 ? 14.109 5.194 3.718 1.00 84.38 306 ALA A C 1
ATOM 2461 O O . ALA A 1 306 ? 13.376 4.825 4.636 1.00 84.38 306 ALA A O 1
ATOM 2462 N N . ASP A 1 307 ? 13.914 6.332 3.044 1.00 80.19 307 ASP A N 1
ATOM 2463 C CA . ASP A 1 307 ? 12.827 7.276 3.330 1.00 80.19 307 ASP A CA 1
ATOM 2464 C C . ASP A 1 307 ? 11.424 6.718 3.012 1.00 80.19 307 ASP A C 1
ATOM 2466 O O . ASP A 1 307 ? 10.445 7.173 3.604 1.00 80.19 307 ASP A O 1
ATOM 2470 N N . LEU A 1 308 ? 11.315 5.736 2.107 1.00 77.88 308 LEU A N 1
ATOM 2471 C CA . LEU A 1 308 ? 10.051 5.117 1.672 1.00 77.88 308 LEU A CA 1
ATOM 2472 C C . LEU A 1 308 ? 9.814 3.703 2.227 1.00 77.88 308 LEU A C 1
ATOM 2474 O O . LEU A 1 308 ? 8.800 3.072 1.920 1.00 77.88 308 LEU A O 1
ATOM 2478 N N . THR A 1 309 ? 10.740 3.174 3.023 1.00 73.81 309 THR A N 1
ATOM 2479 C CA . THR A 1 309 ? 10.576 1.889 3.720 1.00 73.81 309 THR A CA 1
ATOM 2480 C C . THR A 1 309 ? 9.905 2.080 5.078 1.00 73.81 309 THR A C 1
ATOM 2482 O O . THR A 1 309 ? 10.058 3.110 5.732 1.00 73.81 309 THR A O 1
ATOM 2485 N N . VAL A 1 310 ? 9.173 1.062 5.538 1.00 60.66 310 VAL A N 1
ATOM 2486 C CA . VAL A 1 310 ? 8.524 1.055 6.852 1.00 60.66 310 VAL A CA 1
ATOM 2487 C C . VAL A 1 310 ? 9.639 1.041 7.883 1.00 60.66 310 VAL A C 1
ATOM 2489 O O . VAL A 1 310 ? 10.383 0.070 8.001 1.00 60.66 310 VAL A O 1
ATOM 2492 N N . GLY A 1 311 ? 9.758 2.141 8.617 1.00 54.50 311 GLY A N 1
ATOM 2493 C CA . GLY A 1 311 ? 10.765 2.337 9.643 1.00 54.50 311 GLY A CA 1
ATOM 2494 C C . GLY A 1 311 ? 10.203 3.121 10.821 1.00 54.50 311 GLY A C 1
ATOM 2495 O O . GLY A 1 311 ? 9.192 3.808 10.715 1.00 54.50 311 GLY A O 1
ATOM 2496 N N . ARG A 1 312 ? 10.893 3.041 11.963 1.00 46.47 312 ARG A N 1
ATOM 2497 C CA . ARG A 1 312 ? 10.495 3.659 13.244 1.00 46.47 312 ARG A CA 1
ATOM 2498 C C . ARG A 1 312 ? 10.454 5.198 13.236 1.00 46.47 312 ARG A C 1
ATOM 2500 O O . ARG A 1 312 ? 10.086 5.784 14.244 1.00 46.47 312 ARG A O 1
ATOM 2507 N N . ILE A 1 313 ? 10.893 5.847 12.154 1.00 43.78 313 ILE A N 1
ATOM 2508 C CA . ILE A 1 313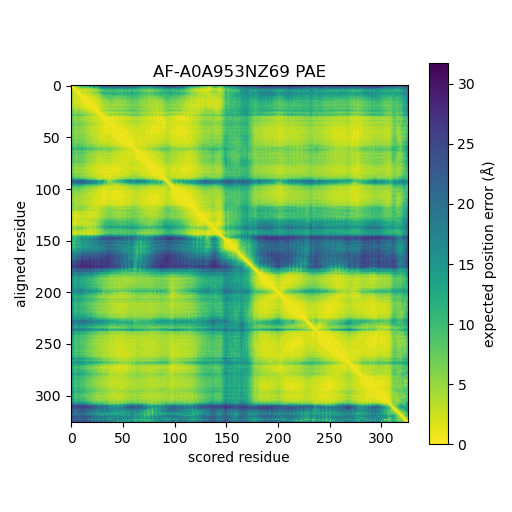 ? 11.285 7.265 12.160 1.00 43.78 313 ILE A CA 1
ATOM 2509 C C . ILE A 1 313 ? 10.185 8.186 11.610 1.00 43.78 313 ILE A C 1
ATOM 2511 O O . ILE A 1 313 ? 10.128 9.346 12.012 1.00 43.78 313 ILE A O 1
ATOM 2515 N N . ARG A 1 314 ? 9.298 7.715 10.717 1.00 52.97 314 ARG A N 1
ATOM 2516 C CA . ARG A 1 314 ? 8.249 8.566 10.126 1.00 52.97 314 ARG A CA 1
ATOM 2517 C C . ARG A 1 314 ? 6.900 7.852 10.026 1.00 52.97 314 ARG A C 1
ATOM 2519 O O . ARG A 1 314 ? 6.875 6.674 9.671 1.00 52.97 314 ARG A O 1
ATOM 2526 N N . PRO A 1 315 ? 5.784 8.551 10.306 1.00 52.31 315 PRO A N 1
ATOM 2527 C CA . PRO A 1 315 ? 4.459 8.023 10.018 1.00 52.31 315 PRO A CA 1
ATOM 2528 C C . PRO A 1 315 ? 4.337 7.794 8.509 1.00 52.31 315 PRO A C 1
ATOM 2530 O O . PRO A 1 315 ? 4.593 8.702 7.717 1.00 52.31 315 PRO A O 1
ATOM 2533 N N . LEU A 1 316 ? 3.980 6.574 8.108 1.00 58.59 316 LEU A N 1
ATOM 2534 C CA . LEU A 1 316 ? 3.679 6.293 6.709 1.00 58.59 316 LEU A CA 1
ATOM 2535 C C . LEU A 1 316 ? 2.362 6.962 6.320 1.00 58.59 316 LEU A C 1
ATOM 2537 O O . LEU A 1 316 ? 1.425 7.037 7.110 1.00 58.59 316 LEU A O 1
ATOM 2541 N N . ASN A 1 317 ? 2.281 7.405 5.074 1.00 58.47 317 ASN A N 1
ATOM 2542 C CA . ASN A 1 317 ? 1.023 7.763 4.442 1.00 58.47 317 ASN A CA 1
ATOM 2543 C C . ASN A 1 317 ? 1.041 7.196 3.024 1.00 58.47 317 ASN A C 1
ATOM 2545 O O . ASN A 1 317 ? 1.640 7.787 2.129 1.00 58.47 317 ASN A O 1
ATOM 2549 N N . LEU A 1 318 ? 0.406 6.039 2.844 1.00 58.97 318 LEU A N 1
ATOM 2550 C CA . LEU A 1 318 ? 0.395 5.291 1.583 1.00 58.97 318 LEU A CA 1
ATOM 2551 C C . LEU A 1 318 ? -0.450 5.959 0.491 1.00 58.97 318 LEU A C 1
ATOM 2553 O O . LEU A 1 318 ? -0.318 5.625 -0.680 1.00 58.97 318 LEU A O 1
ATOM 2557 N N . TYR A 1 319 ? -1.299 6.917 0.864 1.00 54.28 319 TYR A N 1
ATOM 2558 C CA . TYR A 1 319 ? -2.079 7.726 -0.066 1.00 54.28 319 TYR A CA 1
ATOM 2559 C C . TYR A 1 319 ? -1.233 8.829 -0.713 1.00 54.28 319 TYR A C 1
ATOM 2561 O O . TYR A 1 319 ? -1.511 9.254 -1.829 1.00 54.28 319 TYR A O 1
ATOM 2569 N N . VAL A 1 320 ? -0.198 9.300 -0.011 1.00 49.44 320 VAL A N 1
ATOM 2570 C CA . VAL A 1 320 ? 0.651 10.416 -0.461 1.00 49.44 320 VAL A CA 1
ATOM 2571 C C . VAL A 1 320 ? 2.029 9.933 -0.922 1.00 49.44 320 VAL A C 1
ATOM 2573 O O . VAL A 1 320 ? 2.646 10.564 -1.780 1.00 49.44 320 VAL A O 1
ATOM 2576 N N . HIS A 1 321 ? 2.517 8.814 -0.382 1.00 46.19 321 HIS A N 1
ATOM 2577 C CA . HIS A 1 321 ? 3.847 8.284 -0.658 1.00 46.19 321 HIS A CA 1
ATOM 2578 C C . HIS A 1 321 ? 3.793 6.783 -0.976 1.00 46.19 321 HIS A C 1
ATOM 2580 O O . HIS A 1 321 ? 3.179 6.021 -0.229 1.00 46.19 321 HIS A O 1
ATOM 2586 N N . PRO A 1 322 ? 4.468 6.327 -2.043 1.00 52.84 322 PRO A N 1
ATOM 2587 C CA . PRO A 1 322 ? 4.613 4.922 -2.337 1.00 52.84 322 PRO A CA 1
ATOM 2588 C C . PRO A 1 322 ? 5.531 4.313 -1.288 1.00 52.84 322 PRO A C 1
ATOM 2590 O O . PRO A 1 322 ? 6.365 4.980 -0.674 1.00 52.84 322 PRO A O 1
ATOM 2593 N N . PHE A 1 323 ? 5.374 3.017 -1.106 1.00 53.34 323 PHE A N 1
ATOM 2594 C CA . PHE A 1 323 ? 6.044 2.283 -0.058 1.00 53.34 323 PHE A CA 1
ATOM 2595 C C . PHE A 1 323 ? 6.820 1.117 -0.654 1.00 53.34 323 PHE A C 1
ATOM 2597 O O . PHE A 1 323 ? 6.309 0.394 -1.512 1.00 53.34 323 PHE A O 1
ATOM 2604 N N . ILE A 1 324 ? 8.053 0.932 -0.182 1.00 54.16 324 ILE A N 1
ATOM 2605 C CA . ILE A 1 324 ? 8.904 -0.183 -0.590 1.00 54.16 324 ILE A CA 1
ATOM 2606 C C . ILE A 1 324 ? 8.950 -1.195 0.561 1.00 54.16 324 ILE A C 1
ATOM 2608 O O . ILE A 1 324 ? 9.462 -0.864 1.636 1.00 54.16 324 ILE A O 1
ATOM 2612 N N . PRO A 1 325 ? 8.436 -2.427 0.375 1.00 52.88 325 PRO A N 1
ATOM 2613 C CA . PRO A 1 325 ? 8.570 -3.472 1.381 1.00 52.88 325 PRO A CA 1
ATOM 2614 C C . PRO A 1 325 ? 10.052 -3.812 1.573 1.00 52.88 325 PRO A C 1
ATOM 2616 O O . PRO A 1 325 ? 10.745 -4.141 0.607 1.00 52.88 325 PRO A O 1
ATOM 2619 N N . GLY A 1 326 ? 10.522 -3.673 2.818 1.00 41.97 326 GLY A N 1
ATOM 2620 C CA . GLY A 1 326 ? 11.910 -3.906 3.235 1.00 41.97 326 GLY A CA 1
ATOM 2621 C C . GLY A 1 326 ? 12.302 -5.372 3.351 1.00 41.97 326 GLY A C 1
ATOM 2622 O O . GLY A 1 326 ? 11.411 -6.216 3.612 1.00 41.97 326 GLY A O 1
#